Protein AF-A0A6A2YCP5-F1 (afdb_monomer_lite)

Sequence (194 aa):
MSTRATAEISSGNDSTSGPDGDSRLNFGDDDENMVSESKNISVQGHAFETSIIGRNRDKHLRYRTRVFAAECLSYLPEAVGKNPAHFDLSLARRKVANEQASGDWLVLKVQELISVAYQISTIQFENMRPIGVGLLSSVVDKFETVPDPELPGHFLLEQYQAQLISAVRTALDTSSGPVLLEAGLLLATKVRAF

Structure (mmCIF, N/CA/C/O backbone):
data_AF-A0A6A2YCP5-F1
#
_entry.id   AF-A0A6A2YCP5-F1
#
loop_
_atom_site.group_PDB
_atom_site.id
_atom_site.type_symbol
_atom_site.label_atom_id
_atom_site.label_alt_id
_atom_site.label_comp_id
_atom_site.label_asym_id
_atom_site.label_entity_id
_atom_site.label_seq_id
_atom_site.pdbx_PDB_ins_code
_atom_site.Cartn_x
_atom_site.Cartn_y
_atom_site.Cartn_z
_atom_site.occupancy
_atom_site.B_iso_or_equiv
_atom_site.auth_seq_id
_atom_site.auth_comp_id
_atom_site.auth_asym_id
_atom_site.auth_atom_id
_atom_site.pdbx_PDB_model_num
ATOM 1 N N . MET A 1 1 ? 4.188 11.490 -81.895 1.00 40.06 1 MET A N 1
ATOM 2 C CA . MET A 1 1 ? 5.601 11.295 -81.497 1.00 40.06 1 MET A CA 1
ATOM 3 C C . MET A 1 1 ? 5.561 10.715 -80.082 1.00 40.06 1 MET A C 1
ATOM 5 O O . MET A 1 1 ? 5.182 11.450 -79.191 1.00 40.06 1 MET A O 1
ATOM 9 N N . SER A 1 2 ? 5.525 9.388 -79.861 1.00 36.53 2 SER A N 1
ATOM 10 C CA . SER A 1 2 ? 6.632 8.394 -79.939 1.00 36.53 2 SER A CA 1
ATOM 11 C C . SER A 1 2 ? 7.845 8.880 -79.131 1.00 36.53 2 SER A C 1
ATOM 13 O O . SER A 1 2 ? 8.327 9.956 -79.460 1.00 36.53 2 SER A O 1
ATOM 15 N N . THR A 1 3 ? 8.331 8.246 -78.053 1.00 38.44 3 THR A N 1
ATOM 16 C CA . THR A 1 3 ? 8.716 6.827 -77.807 1.00 38.44 3 THR A CA 1
ATOM 17 C C . THR A 1 3 ? 8.703 6.523 -76.286 1.00 38.44 3 THR A C 1
ATOM 19 O O . THR A 1 3 ? 9.041 7.408 -75.512 1.00 38.44 3 THR A O 1
ATOM 22 N N . ARG A 1 4 ? 8.152 5.414 -75.762 1.00 35.69 4 ARG A N 1
ATOM 23 C CA . ARG A 1 4 ? 8.590 3.991 -75.685 1.00 35.69 4 ARG A CA 1
ATOM 24 C C . ARG A 1 4 ? 9.546 3.656 -74.507 1.00 35.69 4 ARG A C 1
ATOM 26 O O . ARG A 1 4 ? 10.564 4.298 -74.317 1.00 35.69 4 ARG A O 1
ATOM 33 N N . ALA A 1 5 ? 9.121 2.615 -73.780 1.00 42.88 5 ALA A N 1
ATOM 34 C CA . ALA A 1 5 ? 9.598 1.930 -72.571 1.00 42.88 5 ALA A CA 1
ATOM 35 C C . ALA A 1 5 ? 11.085 1.551 -72.440 1.00 42.88 5 ALA A C 1
ATOM 37 O O . ALA A 1 5 ? 11.713 1.263 -73.451 1.00 42.88 5 ALA A O 1
ATOM 38 N N . THR A 1 6 ? 11.507 1.300 -71.189 1.00 37.69 6 THR A N 1
ATOM 39 C CA . THR A 1 6 ? 12.204 0.061 -70.773 1.00 37.69 6 THR A CA 1
ATOM 40 C C . THR A 1 6 ? 11.964 -0.235 -69.289 1.00 37.69 6 THR A C 1
ATOM 42 O O . THR A 1 6 ? 12.204 0.606 -68.428 1.00 37.69 6 THR A O 1
ATOM 45 N N . ALA A 1 7 ? 11.481 -1.449 -69.026 1.00 40.41 7 ALA A N 1
ATOM 46 C CA . ALA A 1 7 ? 11.510 -2.120 -67.737 1.00 40.41 7 ALA A CA 1
ATOM 47 C C . ALA A 1 7 ? 12.819 -2.913 -67.635 1.00 40.41 7 ALA A C 1
ATOM 49 O O . ALA A 1 7 ? 13.198 -3.559 -68.612 1.00 40.41 7 ALA A O 1
ATOM 50 N N . GLU A 1 8 ? 13.448 -2.923 -66.463 1.00 36.66 8 GLU A N 1
ATOM 51 C CA . GLU A 1 8 ? 14.423 -3.948 -66.096 1.00 36.66 8 GLU A CA 1
ATOM 52 C C . GLU A 1 8 ? 14.008 -4.585 -64.771 1.00 36.66 8 GLU A C 1
ATOM 54 O O . GLU A 1 8 ? 13.788 -3.926 -63.756 1.00 36.66 8 GLU A O 1
ATOM 59 N N . ILE A 1 9 ? 13.844 -5.900 -64.856 1.00 40.88 9 ILE A N 1
ATOM 60 C CA . ILE A 1 9 ? 13.620 -6.852 -63.779 1.00 40.88 9 ILE A CA 1
ATOM 61 C C . ILE A 1 9 ? 15.007 -7.314 -63.330 1.00 40.88 9 ILE A C 1
ATOM 63 O O . ILE A 1 9 ? 15.790 -7.760 -64.165 1.00 40.88 9 ILE A O 1
ATOM 67 N N . SER A 1 10 ? 15.284 -7.292 -62.028 1.00 35.72 10 SER A N 1
ATOM 68 C CA . SER A 1 10 ? 16.331 -8.134 -61.446 1.00 35.72 10 SER A CA 1
ATOM 69 C C . SER A 1 10 ? 15.846 -8.734 -60.134 1.00 35.72 10 SER A C 1
ATOM 71 O O . SER A 1 10 ? 15.672 -8.048 -59.130 1.00 35.72 10 SER A O 1
ATOM 73 N N . SER A 1 11 ? 15.623 -10.042 -60.203 1.00 37.72 11 SER A N 1
ATOM 74 C CA . SER A 1 11 ? 15.355 -10.991 -59.128 1.00 37.72 11 SER A CA 1
ATOM 75 C C . SER A 1 11 ? 16.438 -10.982 -58.046 1.00 37.72 11 SER A C 1
ATOM 77 O O . SER A 1 11 ? 17.616 -10.811 -58.355 1.00 37.72 11 SER A O 1
ATOM 79 N N . GLY A 1 12 ? 16.060 -11.255 -56.794 1.00 29.11 12 GLY A N 1
ATOM 80 C CA . GLY A 1 12 ? 17.043 -11.377 -55.717 1.00 29.11 12 GLY A CA 1
ATOM 81 C C . GLY A 1 12 ? 16.488 -11.699 -54.333 1.00 29.11 12 GLY A C 1
ATOM 82 O O . GLY A 1 12 ? 16.660 -10.907 -53.422 1.00 29.11 12 GLY A O 1
ATOM 83 N N . ASN A 1 13 ? 15.910 -12.893 -54.208 1.00 36.38 13 ASN A N 1
ATOM 84 C CA . ASN A 1 13 ? 15.860 -13.736 -53.009 1.00 36.38 13 ASN A CA 1
ATOM 85 C C . ASN A 1 13 ? 14.957 -13.349 -51.816 1.00 36.38 13 ASN A C 1
ATOM 87 O O . ASN A 1 13 ? 15.242 -12.466 -51.012 1.00 36.38 13 ASN A O 1
ATOM 91 N N . ASP A 1 14 ? 13.912 -14.164 -51.690 1.00 41.91 14 ASP A N 1
ATOM 92 C CA . ASP A 1 14 ? 13.153 -14.475 -50.487 1.00 41.91 14 ASP A CA 1
ATOM 93 C C . ASP A 1 14 ? 14.083 -14.971 -49.368 1.00 41.91 14 ASP A C 1
ATOM 95 O O . ASP A 1 14 ? 14.914 -15.860 -49.562 1.00 41.91 14 ASP A O 1
ATOM 99 N N . SER A 1 15 ? 13.976 -14.368 -48.191 1.00 37.06 15 SER A N 1
ATOM 100 C CA . SER A 1 15 ? 14.542 -14.887 -46.947 1.00 37.06 15 SER A CA 1
ATOM 101 C C . SER A 1 15 ? 13.713 -14.327 -45.802 1.00 37.06 15 SER A C 1
ATOM 103 O O . SER A 1 15 ? 14.020 -13.297 -45.205 1.00 37.06 15 SER A O 1
ATOM 105 N N . THR A 1 16 ? 12.616 -15.020 -45.519 1.00 47.31 16 THR A N 1
ATOM 106 C CA . THR A 1 16 ? 11.930 -14.967 -44.235 1.00 47.31 16 THR A CA 1
ATOM 107 C C . THR A 1 16 ? 12.918 -15.309 -43.120 1.00 47.31 16 THR A C 1
ATOM 109 O O . THR A 1 16 ? 13.278 -16.468 -42.922 1.00 47.31 16 THR A O 1
ATOM 112 N N . SER A 1 17 ? 13.341 -14.306 -42.365 1.00 38.97 17 SER A N 1
ATOM 113 C CA . SER A 1 17 ? 14.000 -14.508 -41.079 1.00 38.97 17 SER A CA 1
ATOM 114 C C . SER A 1 17 ? 13.507 -13.430 -40.130 1.00 38.97 17 SER A C 1
ATOM 116 O O . SER A 1 17 ? 14.082 -12.345 -40.041 1.00 38.97 17 SER A O 1
ATOM 118 N N . GLY A 1 18 ? 12.392 -13.719 -39.460 1.00 43.50 18 GLY A N 1
ATOM 119 C CA . GLY A 1 18 ? 12.043 -13.006 -38.241 1.00 43.50 18 GLY A CA 1
ATOM 120 C C . GLY A 1 18 ? 13.105 -13.330 -37.194 1.00 43.50 18 GLY A C 1
ATOM 121 O O . GLY A 1 18 ? 13.359 -14.513 -36.959 1.00 43.50 18 GLY A O 1
ATOM 122 N N . PRO A 1 19 ? 13.765 -12.338 -36.585 1.00 44.50 19 PRO A N 1
ATOM 123 C CA . PRO A 1 19 ? 14.462 -12.600 -35.352 1.00 44.50 19 PRO A CA 1
ATOM 124 C C . PRO A 1 19 ? 13.393 -12.635 -34.264 1.00 44.50 19 PRO A C 1
ATOM 126 O O . PRO A 1 19 ? 12.694 -11.644 -34.040 1.00 44.50 19 PRO A O 1
ATOM 129 N N . ASP A 1 20 ? 13.256 -13.795 -33.624 1.00 44.47 20 ASP A N 1
ATOM 130 C CA . ASP A 1 20 ? 12.669 -13.915 -32.299 1.00 44.47 20 ASP A CA 1
ATOM 131 C C . ASP A 1 20 ? 13.273 -12.813 -31.428 1.00 44.47 20 ASP A C 1
ATOM 133 O O . ASP A 1 20 ? 14.435 -12.865 -31.015 1.00 44.47 20 ASP A O 1
ATOM 137 N N . GLY A 1 21 ? 12.488 -11.756 -31.230 1.00 39.94 21 GLY A N 1
ATOM 138 C CA . GLY A 1 21 ? 12.778 -10.683 -30.302 1.00 39.94 21 GLY A CA 1
ATOM 139 C C . GLY A 1 21 ? 12.604 -11.244 -28.908 1.00 39.94 21 GLY A C 1
ATOM 140 O O . GLY A 1 21 ? 11.587 -10.994 -28.261 1.00 39.94 21 GLY A O 1
ATOM 141 N N . ASP A 1 22 ? 13.582 -12.045 -28.492 1.00 44.53 22 ASP A N 1
ATOM 142 C CA . ASP A 1 22 ? 13.751 -12.539 -27.142 1.00 44.53 22 ASP A CA 1
ATOM 143 C C . ASP A 1 22 ? 13.852 -11.291 -26.266 1.00 44.53 22 ASP A C 1
ATOM 145 O O . ASP A 1 22 ? 14.894 -10.639 -26.145 1.00 44.53 22 ASP A O 1
ATOM 149 N N . SER A 1 23 ? 12.688 -10.865 -25.780 1.00 48.12 23 SER A N 1
ATOM 150 C CA . SER A 1 23 ? 12.518 -9.711 -24.922 1.00 48.12 23 SER A CA 1
ATOM 151 C C . SER A 1 23 ? 13.184 -10.104 -23.622 1.00 48.12 23 SER A C 1
ATOM 153 O O . SER A 1 23 ? 12.544 -10.649 -22.725 1.00 48.12 23 SER A O 1
ATOM 155 N N . ARG A 1 24 ? 14.507 -9.913 -23.560 1.00 52.22 24 ARG A N 1
ATOM 156 C CA . ARG A 1 24 ? 15.323 -10.097 -22.365 1.00 52.22 24 ARG A CA 1
ATOM 157 C C . ARG A 1 24 ? 14.867 -9.039 -21.379 1.00 52.22 24 ARG A C 1
ATOM 159 O O . ARG A 1 24 ? 15.476 -7.982 -21.251 1.00 52.22 24 ARG A O 1
ATOM 166 N N . LEU A 1 25 ? 13.744 -9.319 -20.725 1.00 54.25 25 LEU A N 1
ATOM 167 C CA . LEU A 1 25 ? 13.293 -8.600 -19.556 1.00 54.25 25 LEU A CA 1
ATOM 168 C C . LEU A 1 25 ? 14.486 -8.612 -18.611 1.00 54.25 25 LEU A C 1
ATOM 170 O O . LEU A 1 25 ? 15.017 -9.675 -18.281 1.00 54.25 25 LEU A O 1
ATOM 174 N N . ASN A 1 26 ? 14.973 -7.425 -18.271 1.00 60.59 26 ASN A N 1
ATOM 175 C 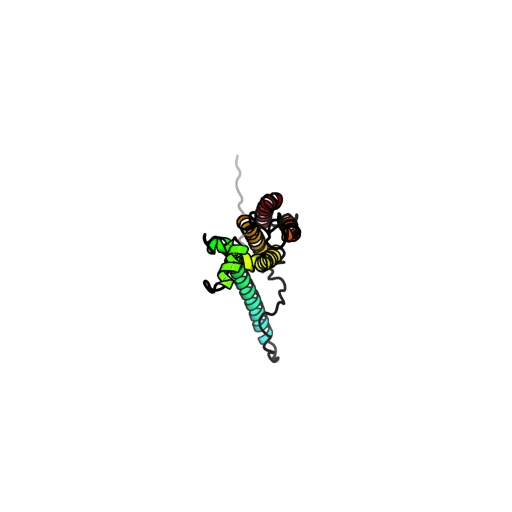CA . ASN A 1 26 ? 16.066 -7.270 -17.336 1.00 60.59 26 ASN A CA 1
ATOM 176 C C . ASN A 1 26 ? 15.548 -7.696 -15.957 1.00 60.59 26 ASN A C 1
ATOM 178 O O . ASN A 1 26 ? 15.039 -6.882 -15.188 1.00 60.59 26 ASN A O 1
ATOM 182 N N . PHE A 1 27 ? 15.599 -9.000 -15.677 1.00 60.62 27 PHE A N 1
ATOM 183 C CA . PHE A 1 27 ? 15.399 -9.562 -14.349 1.00 60.62 27 PHE A CA 1
ATOM 184 C C . PHE A 1 27 ? 16.626 -9.145 -13.534 1.00 60.62 27 PHE A C 1
ATOM 186 O O . PHE A 1 27 ? 17.569 -9.923 -13.410 1.00 60.62 27 PHE A O 1
ATOM 193 N N . GLY A 1 28 ? 16.662 -7.878 -13.103 1.00 56.59 28 GLY A N 1
ATOM 194 C CA . GLY A 1 28 ? 17.719 -7.312 -12.268 1.00 56.59 28 GLY A CA 1
ATOM 195 C C . GLY A 1 28 ? 18.178 -8.287 -11.185 1.00 56.59 28 GLY A C 1
ATOM 196 O O . GLY A 1 28 ? 17.385 -9.104 -10.708 1.00 56.59 28 GLY A O 1
ATOM 197 N N . ASP A 1 29 ? 19.465 -8.234 -10.840 1.00 57.41 29 ASP A N 1
ATOM 198 C CA . ASP A 1 29 ? 20.050 -9.178 -9.892 1.00 57.41 29 ASP A CA 1
ATOM 199 C C . ASP A 1 29 ? 19.367 -9.037 -8.532 1.00 57.41 29 ASP A C 1
ATOM 201 O O . ASP A 1 29 ? 19.415 -8.004 -7.867 1.00 57.41 29 ASP A O 1
ATOM 205 N N . ASP A 1 30 ? 18.646 -10.093 -8.190 1.00 60.25 30 ASP A N 1
ATOM 206 C CA . ASP A 1 30 ? 17.891 -10.277 -6.970 1.00 60.25 30 ASP A CA 1
ATOM 207 C C . ASP A 1 30 ? 18.474 -11.521 -6.303 1.00 60.25 30 ASP A C 1
ATOM 209 O O . ASP A 1 30 ? 17.989 -12.649 -6.458 1.00 60.25 30 ASP A O 1
ATOM 213 N N . ASP A 1 31 ? 19.604 -11.293 -5.639 1.00 58.97 31 ASP A N 1
ATOM 214 C CA . ASP A 1 31 ? 20.340 -12.285 -4.851 1.00 58.97 31 ASP A CA 1
ATOM 215 C C . ASP A 1 31 ? 19.724 -12.480 -3.450 1.00 58.97 31 ASP A C 1
ATOM 217 O O . ASP A 1 31 ? 20.322 -13.111 -2.580 1.00 58.97 31 ASP A O 1
ATOM 221 N N . GLU A 1 32 ? 18.493 -11.999 -3.226 1.00 59.75 32 GLU A N 1
ATOM 222 C CA . GLU A 1 32 ? 17.719 -12.249 -2.007 1.00 59.75 32 GLU A CA 1
ATOM 223 C C . GLU A 1 32 ? 17.264 -13.718 -1.980 1.00 59.75 32 GLU A C 1
ATOM 225 O O . GLU A 1 32 ? 16.199 -14.119 -2.471 1.00 59.75 32 GLU A O 1
ATOM 230 N N . ASN A 1 33 ? 18.156 -14.553 -1.459 1.00 52.47 33 ASN A N 1
ATOM 231 C CA . ASN A 1 33 ? 18.058 -15.998 -1.433 1.00 52.47 33 ASN A CA 1
ATOM 232 C C . ASN A 1 33 ? 16.988 -16.486 -0.436 1.00 52.47 33 ASN A C 1
ATOM 234 O O . ASN A 1 33 ? 17.269 -16.712 0.738 1.00 52.47 33 ASN A O 1
ATOM 238 N N . MET A 1 34 ? 15.759 -16.700 -0.913 1.00 60.53 34 MET A N 1
ATOM 239 C CA . MET A 1 34 ? 14.637 -17.235 -0.116 1.00 60.53 34 MET A CA 1
ATOM 240 C C . MET A 1 34 ? 14.624 -18.775 0.009 1.00 60.53 34 MET A C 1
ATOM 242 O O . MET A 1 34 ? 13.695 -19.342 0.580 1.00 60.53 34 MET A O 1
ATOM 246 N N . VAL A 1 35 ? 15.638 -19.474 -0.516 1.00 53.09 35 VAL A N 1
ATOM 247 C CA . VAL A 1 35 ? 15.794 -20.935 -0.394 1.00 53.09 35 VAL A CA 1
ATOM 248 C C . VAL A 1 35 ? 17.279 -21.245 -0.241 1.00 53.09 35 VAL A C 1
ATOM 250 O O . VAL A 1 35 ? 18.063 -20.838 -1.084 1.00 53.09 35 VAL A O 1
ATOM 253 N N . SER A 1 36 ? 17.715 -21.938 0.814 1.00 43.34 36 SER A N 1
ATOM 254 C CA . SER A 1 36 ? 19.133 -22.294 0.988 1.00 43.34 36 SER A CA 1
ATOM 255 C C . SER A 1 36 ? 19.690 -22.967 -0.273 1.00 43.34 36 SER A C 1
ATOM 257 O O . SER A 1 36 ? 19.131 -23.966 -0.730 1.00 43.34 36 SER A O 1
ATOM 259 N N . GLU A 1 37 ? 20.783 -22.431 -0.831 1.00 48.12 37 GLU A N 1
ATOM 260 C CA . GLU A 1 37 ? 21.468 -23.054 -1.964 1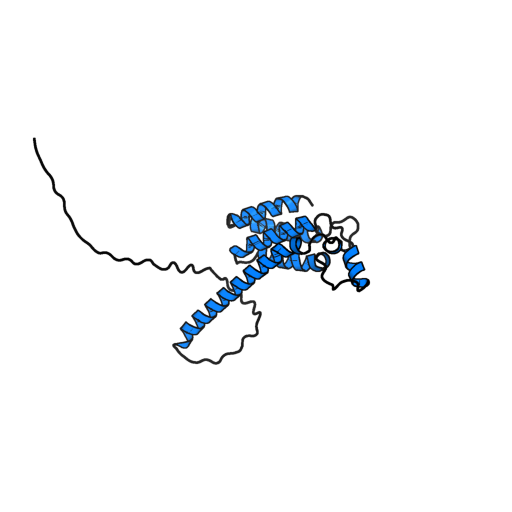.00 48.12 37 GLU A CA 1
ATOM 261 C C . GLU A 1 37 ? 21.816 -24.499 -1.601 1.00 48.12 37 GLU A C 1
ATOM 263 O O . GLU A 1 37 ? 22.654 -24.781 -0.740 1.00 48.12 37 GLU A O 1
ATOM 268 N N . SER A 1 38 ? 21.157 -25.440 -2.273 1.00 51.28 38 SER A N 1
ATOM 269 C CA . SER A 1 38 ? 21.569 -26.835 -2.249 1.00 51.28 38 SER A CA 1
ATOM 270 C C . SER A 1 38 ? 22.863 -26.924 -3.048 1.00 51.28 38 SER A C 1
ATOM 272 O O . SER A 1 38 ? 22.857 -26.971 -4.275 1.00 51.28 38 SER A O 1
ATOM 274 N N . LYS A 1 39 ? 23.977 -26.863 -2.319 1.00 52.81 39 LYS A N 1
ATOM 275 C CA . LYS A 1 39 ? 25.360 -26.971 -2.788 1.00 52.81 39 LYS A CA 1
ATOM 276 C C . LYS A 1 39 ? 25.493 -28.144 -3.767 1.00 52.81 39 LYS A C 1
ATOM 278 O O . LYS A 1 39 ? 25.555 -29.293 -3.337 1.00 52.81 39 LYS A O 1
ATOM 283 N N . ASN A 1 40 ? 25.512 -27.865 -5.072 1.00 46.62 40 ASN A N 1
ATOM 284 C CA . ASN A 1 40 ? 25.589 -28.902 -6.098 1.00 46.62 40 ASN A CA 1
ATOM 285 C C . ASN A 1 40 ? 26.995 -28.972 -6.707 1.00 46.62 40 ASN A C 1
ATOM 287 O O . ASN A 1 40 ? 27.618 -27.963 -7.035 1.00 46.62 40 ASN A O 1
ATOM 291 N N . ILE A 1 41 ? 27.497 -30.200 -6.773 1.00 47.91 41 ILE A N 1
ATOM 292 C CA . ILE A 1 41 ? 28.864 -30.592 -7.115 1.00 47.91 41 ILE A CA 1
ATOM 293 C C . ILE A 1 41 ? 29.124 -30.397 -8.619 1.00 47.91 41 ILE A C 1
ATOM 295 O O . ILE A 1 41 ? 28.285 -30.712 -9.457 1.00 47.91 41 ILE A O 1
ATOM 299 N N . SER A 1 42 ? 30.310 -29.873 -8.942 1.00 47.78 42 SER A N 1
ATOM 300 C CA . SER A 1 42 ? 30.799 -29.570 -10.295 1.00 47.78 42 SER A CA 1
ATOM 301 C C . SER A 1 42 ? 30.952 -30.817 -11.177 1.00 47.78 42 SER A C 1
ATOM 303 O O . SER A 1 42 ? 31.692 -31.728 -10.806 1.00 47.78 42 SER A O 1
ATOM 305 N N . VAL A 1 43 ? 30.332 -30.820 -12.370 1.00 43.28 43 VAL A N 1
ATOM 306 C CA . VAL A 1 43 ? 30.687 -31.694 -13.509 1.00 43.28 43 VAL A CA 1
ATOM 307 C C . VAL A 1 43 ? 30.555 -30.919 -14.840 1.00 43.28 43 VAL A C 1
ATOM 309 O O . VAL A 1 43 ? 29.662 -30.095 -15.018 1.00 43.28 43 VAL A O 1
ATOM 312 N N . GLN A 1 44 ? 31.510 -31.169 -15.744 1.00 51.91 44 GLN A N 1
ATOM 313 C CA . GLN A 1 44 ? 31.954 -30.407 -16.926 1.00 51.91 44 GLN A CA 1
ATOM 314 C C . GLN A 1 44 ? 30.953 -30.137 -18.076 1.00 51.91 44 GLN A C 1
ATOM 316 O O . GLN A 1 44 ? 30.142 -30.977 -18.460 1.00 51.91 44 GLN A O 1
ATOM 321 N N . GLY A 1 45 ? 31.180 -29.003 -18.757 1.00 48.72 45 GLY A N 1
ATOM 322 C CA . GLY A 1 45 ? 31.054 -28.839 -20.217 1.00 48.72 45 GLY A CA 1
ATOM 323 C C . GLY A 1 45 ? 29.657 -28.535 -20.758 1.00 48.72 45 GLY A C 1
ATOM 324 O O . GLY A 1 45 ? 29.329 -27.379 -20.994 1.00 48.72 45 GLY A O 1
ATOM 325 N N . HIS A 1 46 ? 28.828 -29.562 -20.947 1.00 46.97 46 HIS A N 1
ATOM 326 C CA . HIS A 1 46 ? 27.456 -29.423 -21.468 1.00 46.97 46 HIS A CA 1
ATOM 327 C C . HIS A 1 46 ? 26.436 -29.039 -20.386 1.00 46.97 46 HIS A C 1
ATOM 329 O O . HIS A 1 46 ? 25.380 -28.485 -20.683 1.00 46.97 46 HIS A O 1
ATOM 335 N N . ALA A 1 47 ? 26.774 -29.276 -19.116 1.00 52.72 47 ALA A N 1
ATOM 336 C CA . ALA A 1 47 ? 25.971 -28.867 -17.970 1.00 52.72 47 ALA A CA 1
ATOM 337 C C . ALA A 1 47 ? 25.922 -27.337 -17.790 1.00 52.72 47 ALA A C 1
ATOM 339 O O . ALA A 1 47 ? 25.021 -26.827 -17.126 1.00 52.72 47 ALA A O 1
ATOM 340 N N . PHE A 1 48 ? 26.859 -26.586 -18.386 1.00 51.38 48 PHE A N 1
ATOM 341 C CA . PHE A 1 48 ? 26.935 -25.135 -18.218 1.00 51.38 48 PHE A CA 1
ATOM 342 C C . PHE A 1 48 ? 25.767 -24.413 -18.905 1.00 51.38 48 PHE A C 1
ATOM 344 O O . PHE A 1 48 ? 25.087 -23.634 -18.242 1.00 51.38 48 PHE A O 1
ATOM 351 N N . GLU A 1 49 ? 25.445 -24.729 -20.164 1.00 53.59 49 GLU A N 1
ATOM 352 C CA . GLU A 1 49 ? 24.276 -24.156 -20.856 1.00 53.59 49 GLU A CA 1
ATOM 353 C C . GLU A 1 49 ? 22.959 -24.539 -20.177 1.00 53.59 49 GLU A C 1
ATOM 355 O O . GLU A 1 49 ? 22.137 -23.667 -19.899 1.00 53.59 49 GLU A O 1
ATOM 360 N N . THR A 1 50 ? 22.779 -25.811 -19.808 1.00 58.53 50 THR A N 1
ATOM 361 C CA . THR A 1 50 ? 21.593 -26.246 -19.054 1.00 58.53 50 THR A CA 1
ATOM 362 C C . THR A 1 50 ? 21.493 -25.531 -17.701 1.00 58.53 50 THR A C 1
ATOM 364 O O . THR A 1 50 ? 20.397 -25.153 -17.295 1.00 58.53 50 THR A O 1
ATOM 367 N N . SER A 1 51 ? 22.617 -25.261 -17.024 1.00 63.59 51 SER A N 1
ATOM 368 C CA . SER A 1 51 ? 22.636 -24.517 -15.755 1.00 63.59 51 SER A CA 1
ATOM 369 C C . SER A 1 51 ? 22.339 -23.022 -15.913 1.00 63.59 51 SER A C 1
ATOM 371 O O . SER A 1 51 ? 21.778 -22.419 -15.001 1.00 63.59 51 SER A O 1
ATOM 373 N N . ILE A 1 52 ? 22.714 -22.405 -17.039 1.00 63.88 52 ILE A N 1
ATOM 374 C CA . ILE A 1 52 ? 22.417 -20.999 -17.355 1.00 63.88 52 ILE A CA 1
ATOM 375 C C . ILE A 1 52 ? 20.934 -20.863 -17.717 1.00 63.88 52 ILE A C 1
ATOM 377 O O . ILE A 1 52 ? 20.257 -19.964 -17.221 1.00 63.88 52 ILE A O 1
ATOM 381 N N . ILE A 1 53 ? 20.408 -21.788 -18.527 1.00 69.88 53 ILE A N 1
ATOM 382 C CA . ILE A 1 53 ? 18.981 -21.861 -18.867 1.00 69.88 53 ILE A CA 1
ATOM 383 C C . ILE A 1 53 ? 18.151 -22.128 -17.604 1.00 69.88 53 ILE A C 1
ATOM 385 O O . ILE A 1 53 ? 17.150 -21.451 -17.390 1.00 69.88 53 ILE A O 1
ATOM 389 N N . GLY A 1 54 ? 18.584 -23.047 -16.734 1.00 70.00 54 GLY A N 1
ATOM 390 C CA . GLY A 1 54 ? 17.962 -23.304 -15.430 1.00 70.00 54 GLY A CA 1
ATOM 391 C C . GLY A 1 54 ? 17.924 -22.053 -14.552 1.00 70.00 54 GLY A C 1
ATOM 392 O O . GLY A 1 54 ? 16.847 -21.612 -14.168 1.00 70.00 54 GLY A O 1
ATOM 393 N N . ARG A 1 55 ? 19.071 -21.387 -14.358 1.00 73.19 55 ARG A N 1
ATOM 394 C CA . ARG A 1 55 ? 19.159 -20.141 -13.575 1.00 73.19 55 ARG A CA 1
ATOM 395 C C . ARG A 1 55 ? 18.290 -19.013 -14.133 1.00 73.19 55 ARG A C 1
ATOM 397 O O . ARG A 1 55 ? 17.653 -18.305 -13.358 1.00 73.19 55 ARG A O 1
ATOM 404 N N . ASN A 1 56 ? 18.229 -18.842 -15.454 1.00 75.25 56 ASN A N 1
ATOM 405 C CA . ASN A 1 56 ? 17.363 -17.836 -16.079 1.00 75.25 56 ASN A CA 1
ATOM 406 C C . ASN A 1 56 ? 15.877 -18.170 -15.911 1.00 75.25 56 ASN A C 1
ATOM 408 O O . ASN A 1 56 ? 15.077 -17.275 -15.640 1.00 75.25 56 ASN A O 1
ATOM 412 N N . ARG A 1 57 ? 15.502 -19.451 -16.012 1.00 78.38 57 ARG A N 1
ATOM 413 C CA . ARG A 1 57 ? 14.135 -19.905 -15.727 1.00 78.38 57 ARG A CA 1
ATOM 414 C C . ARG A 1 57 ? 13.771 -19.679 -14.263 1.00 78.38 57 ARG A C 1
ATOM 416 O O . ARG A 1 57 ? 12.687 -19.172 -14.002 1.00 78.38 57 ARG A O 1
ATOM 423 N N . ASP A 1 58 ? 14.677 -19.958 -13.333 1.00 81.50 58 ASP A N 1
ATOM 424 C CA . ASP A 1 58 ? 14.458 -19.722 -11.904 1.00 81.50 58 ASP A CA 1
ATOM 425 C C . ASP A 1 58 ? 14.324 -18.226 -11.595 1.00 81.50 58 ASP A C 1
ATOM 427 O O . ASP A 1 58 ? 13.433 -17.831 -10.846 1.00 81.50 58 ASP A O 1
ATOM 431 N N . LYS A 1 59 ? 15.156 -17.365 -12.202 1.00 82.00 59 LYS A N 1
ATOM 432 C CA . LYS A 1 59 ? 15.015 -15.897 -12.119 1.00 82.00 59 LYS A CA 1
ATOM 433 C C . LYS A 1 59 ? 13.653 -15.437 -12.653 1.00 82.00 59 LYS A C 1
ATOM 435 O O . LYS A 1 59 ? 12.957 -14.673 -11.987 1.00 82.00 59 LYS A O 1
ATOM 440 N N . HIS A 1 60 ? 13.237 -15.947 -13.811 1.00 84.12 60 HIS A N 1
ATOM 441 C CA . HIS A 1 60 ? 11.942 -15.619 -14.408 1.00 84.12 60 HIS A CA 1
ATOM 442 C C . HIS A 1 60 ? 10.760 -16.074 -13.538 1.00 84.12 60 HIS A C 1
ATOM 444 O O . HIS A 1 60 ? 9.825 -15.305 -13.318 1.00 84.12 60 HIS A O 1
ATOM 450 N N . LEU A 1 61 ? 10.800 -17.301 -13.009 1.00 88.06 61 LEU A N 1
ATOM 451 C CA . LEU A 1 61 ? 9.766 -17.824 -12.113 1.00 88.06 61 LEU A CA 1
ATOM 452 C C . LEU A 1 61 ? 9.699 -17.020 -10.811 1.00 88.06 61 LEU A C 1
ATOM 454 O O . LEU A 1 61 ? 8.608 -16.630 -10.404 1.00 88.06 61 LEU A O 1
ATOM 458 N N . ARG A 1 62 ? 10.848 -16.700 -10.198 1.00 86.25 62 ARG A N 1
ATOM 459 C CA . ARG A 1 62 ? 10.919 -15.844 -9.001 1.00 86.25 62 ARG A CA 1
ATOM 460 C C . ARG A 1 62 ? 10.293 -14.477 -9.249 1.00 86.25 62 ARG A C 1
ATOM 462 O O . ARG A 1 62 ? 9.447 -14.048 -8.467 1.00 86.25 62 ARG A O 1
ATOM 469 N N . TYR A 1 63 ? 10.650 -13.830 -10.356 1.00 89.44 63 TYR A N 1
ATOM 470 C CA . TYR A 1 63 ? 10.055 -12.559 -10.757 1.00 89.44 63 TYR A CA 1
ATOM 471 C C . TYR A 1 63 ? 8.531 -12.668 -10.911 1.00 89.44 63 TYR A C 1
ATOM 473 O O . TYR A 1 63 ? 7.798 -11.871 -10.330 1.00 89.44 63 TYR A O 1
ATOM 481 N N . ARG A 1 64 ? 8.035 -13.689 -11.621 1.00 91.94 64 ARG A N 1
ATOM 482 C CA . ARG A 1 64 ? 6.590 -13.896 -11.803 1.00 91.94 64 ARG A CA 1
ATOM 483 C C . ARG A 1 64 ? 5.852 -14.118 -10.484 1.00 91.94 64 ARG A C 1
ATOM 485 O O . ARG A 1 64 ? 4.788 -13.537 -10.297 1.00 91.94 64 ARG A O 1
ATOM 492 N N . THR A 1 65 ? 6.419 -14.898 -9.565 1.00 93.88 65 THR A N 1
ATOM 493 C CA . THR A 1 65 ? 5.850 -15.092 -8.222 1.00 93.88 65 THR A CA 1
ATOM 494 C C . THR A 1 65 ? 5.802 -13.780 -7.443 1.00 93.88 65 THR A C 1
ATOM 496 O O . THR A 1 65 ? 4.807 -13.505 -6.780 1.00 93.88 65 THR A O 1
ATOM 499 N N . ARG A 1 66 ? 6.841 -12.942 -7.545 1.00 92.50 66 ARG A N 1
ATOM 500 C CA . ARG A 1 66 ? 6.877 -11.629 -6.884 1.00 92.50 66 ARG A CA 1
ATOM 501 C C . ARG A 1 66 ? 5.835 -10.663 -7.435 1.00 92.50 66 ARG A C 1
ATOM 503 O O . ARG A 1 66 ? 5.178 -9.996 -6.644 1.00 92.50 66 ARG A O 1
ATOM 510 N N . VAL A 1 67 ? 5.660 -10.611 -8.756 1.00 94.00 67 VAL A N 1
ATOM 511 C CA . VAL A 1 67 ? 4.600 -9.807 -9.389 1.00 94.00 67 VAL A CA 1
ATOM 512 C C . VAL A 1 67 ? 3.233 -10.262 -8.887 1.00 94.00 67 VAL A C 1
ATOM 514 O O . VAL A 1 67 ? 2.482 -9.448 -8.363 1.00 94.00 67 VAL A O 1
ATOM 517 N N . PHE A 1 68 ? 2.957 -11.566 -8.938 1.00 95.25 68 PHE A N 1
ATOM 518 C CA . PHE A 1 68 ? 1.686 -12.119 -8.474 1.00 95.25 68 PHE A CA 1
ATOM 519 C C . PHE A 1 68 ? 1.427 -11.843 -6.985 1.00 95.25 68 PHE A C 1
ATOM 521 O O . PHE A 1 68 ? 0.319 -11.482 -6.598 1.00 95.25 68 PHE A O 1
ATOM 528 N N . ALA A 1 69 ? 2.449 -11.967 -6.133 1.00 95.69 69 ALA A N 1
ATOM 529 C CA . ALA A 1 69 ? 2.328 -11.645 -4.714 1.00 95.69 69 ALA A CA 1
ATOM 530 C C . ALA A 1 69 ? 2.057 -10.148 -4.488 1.00 95.69 69 ALA A C 1
ATOM 532 O O . ALA A 1 69 ? 1.222 -9.800 -3.656 1.00 95.69 69 ALA A O 1
ATOM 533 N N . ALA A 1 70 ? 2.718 -9.263 -5.241 1.00 95.56 70 ALA A N 1
ATOM 534 C CA . ALA A 1 70 ? 2.476 -7.823 -5.181 1.00 95.56 70 ALA A CA 1
ATOM 535 C C . ALA A 1 70 ? 1.050 -7.458 -5.626 1.00 95.56 70 ALA A C 1
ATOM 537 O O . ALA A 1 70 ? 0.413 -6.622 -4.989 1.00 95.56 70 ALA A O 1
ATOM 538 N N . GLU A 1 71 ? 0.526 -8.111 -6.666 1.00 95.38 71 GLU A N 1
ATOM 539 C CA . GLU A 1 71 ? -0.874 -7.974 -7.088 1.00 95.38 71 GLU A CA 1
ATOM 540 C C . GLU A 1 71 ? -1.833 -8.469 -5.998 1.00 95.38 71 GLU A C 1
ATOM 542 O O . GLU A 1 71 ? -2.790 -7.786 -5.658 1.00 95.38 71 GLU A O 1
ATOM 547 N N . CYS A 1 72 ? -1.563 -9.617 -5.371 1.00 95.94 72 CYS A N 1
ATOM 548 C CA . CYS A 1 72 ? -2.370 -10.085 -4.239 1.00 95.94 72 CYS A CA 1
ATOM 549 C C . CYS A 1 72 ? -2.405 -9.057 -3.097 1.00 95.94 72 CYS A C 1
ATOM 551 O O . CYS A 1 72 ? -3.462 -8.809 -2.517 1.00 95.94 72 CYS A O 1
ATOM 553 N N . LEU A 1 73 ? -1.256 -8.451 -2.781 1.00 95.00 73 LEU A N 1
ATOM 554 C CA . LEU A 1 73 ? -1.154 -7.424 -1.747 1.00 95.00 73 LEU A CA 1
ATOM 555 C C . LEU A 1 73 ? -1.915 -6.150 -2.119 1.00 95.00 73 LEU A C 1
ATOM 557 O O . LEU A 1 73 ? -2.514 -5.549 -1.230 1.00 95.00 73 LEU A O 1
ATOM 561 N N . SER A 1 74 ? -1.934 -5.748 -3.394 1.00 94.25 74 SER A N 1
ATOM 562 C CA . SER A 1 74 ? -2.657 -4.546 -3.828 1.00 94.25 74 SER A CA 1
ATOM 563 C C . SER A 1 74 ? -4.171 -4.663 -3.657 1.00 94.25 74 SER A C 1
ATOM 565 O O . SER A 1 74 ? -4.819 -3.645 -3.455 1.00 94.25 74 SER A O 1
ATOM 567 N N . TYR A 1 75 ? -4.721 -5.882 -3.656 1.00 94.44 75 TYR A N 1
ATOM 568 C CA . TYR A 1 75 ? -6.137 -6.135 -3.365 1.00 94.44 75 TYR A CA 1
ATOM 569 C C . TYR A 1 75 ? -6.462 -6.242 -1.871 1.00 94.44 75 TYR A C 1
ATOM 571 O O . TYR A 1 75 ? -7.638 -6.278 -1.504 1.00 94.44 75 TYR A O 1
ATOM 579 N N . LEU A 1 76 ? -5.457 -6.344 -0.997 1.00 93.88 76 LEU A N 1
ATOM 580 C CA . LEU A 1 76 ? -5.654 -6.588 0.433 1.00 93.88 76 LEU A CA 1
ATOM 581 C C . LEU A 1 76 ? -6.508 -5.496 1.116 1.00 93.88 76 LEU A C 1
ATOM 583 O O . LEU A 1 76 ? -7.437 -5.870 1.840 1.00 93.88 76 LEU A O 1
ATOM 587 N N . PRO A 1 77 ? -6.275 -4.180 0.901 1.00 92.19 77 PRO A N 1
ATOM 588 C CA . PRO A 1 77 ? -7.065 -3.127 1.550 1.00 92.19 77 PRO A CA 1
ATOM 589 C C . PRO A 1 77 ? -8.560 -3.161 1.198 1.00 92.19 77 PRO A C 1
ATOM 591 O O . PRO A 1 77 ? -9.399 -2.744 1.998 1.00 92.19 77 PRO A O 1
ATOM 594 N N . GLU A 1 78 ? -8.915 -3.667 0.019 1.00 92.31 78 GLU A N 1
ATOM 595 C CA . GLU A 1 78 ? -10.295 -3.838 -0.433 1.00 92.31 78 GLU A CA 1
ATOM 596 C C . GLU A 1 78 ? -10.878 -5.198 -0.015 1.00 92.31 78 GLU A C 1
ATOM 598 O O . GLU A 1 78 ? -12.054 -5.282 0.354 1.00 92.31 78 GLU A O 1
ATOM 603 N N . ALA A 1 79 ? -10.069 -6.261 -0.032 1.00 92.31 79 ALA A N 1
ATOM 604 C CA . ALA A 1 79 ? -10.497 -7.634 0.237 1.00 92.31 79 ALA A CA 1
ATOM 605 C C . ALA A 1 79 ? -10.932 -7.872 1.692 1.00 92.31 79 ALA A C 1
ATOM 607 O O . ALA A 1 79 ? -11.778 -8.729 1.947 1.00 92.31 79 ALA A O 1
ATOM 608 N N . VAL A 1 80 ? -10.413 -7.092 2.648 1.00 90.94 80 VAL A N 1
ATOM 609 C CA . VAL A 1 80 ? -10.793 -7.178 4.074 1.00 90.94 80 VAL A CA 1
ATOM 610 C C . VAL A 1 80 ? -12.245 -6.759 4.356 1.00 90.94 80 VAL A C 1
ATOM 612 O O . VAL A 1 80 ? -12.770 -6.960 5.455 1.00 90.94 80 VAL A O 1
ATOM 615 N N . GLY A 1 81 ? -12.939 -6.205 3.360 1.00 87.81 81 GLY A N 1
ATOM 616 C CA . GLY A 1 81 ? -14.357 -5.886 3.441 1.00 87.81 81 GLY A CA 1
ATOM 617 C C . GLY A 1 81 ? -14.657 -4.661 4.306 1.00 87.81 81 GLY A C 1
ATOM 618 O O . GLY A 1 81 ? -13.888 -3.707 4.369 1.00 87.81 81 GLY A O 1
ATOM 619 N N . LYS A 1 82 ? -15.838 -4.652 4.938 1.00 87.12 82 LYS A N 1
ATOM 620 C CA . LYS A 1 82 ? -16.399 -3.470 5.629 1.00 87.12 82 LYS A CA 1
ATOM 621 C C . LYS A 1 82 ? -16.365 -3.559 7.154 1.00 87.12 82 LYS A C 1
ATOM 623 O O . LYS A 1 82 ? -16.977 -2.735 7.827 1.00 87.12 82 LYS A O 1
ATOM 628 N N . ASN A 1 83 ? -15.728 -4.585 7.716 1.00 89.50 83 ASN A N 1
ATOM 629 C CA . ASN A 1 83 ? -15.680 -4.731 9.166 1.00 89.50 83 ASN A CA 1
ATOM 630 C C . ASN A 1 83 ? -14.768 -3.634 9.751 1.00 89.50 83 ASN A C 1
ATOM 632 O O . ASN A 1 83 ? -13.582 -3.600 9.416 1.00 89.50 83 ASN A O 1
ATOM 636 N N . PRO A 1 84 ? -15.287 -2.759 10.635 1.00 88.38 84 PRO A N 1
ATOM 637 C CA . PRO A 1 84 ? -14.540 -1.605 11.135 1.00 88.38 84 PRO A CA 1
ATOM 638 C C . PRO A 1 84 ? -13.279 -1.995 11.911 1.00 88.38 84 PRO A C 1
ATOM 640 O O . PRO A 1 84 ? -12.349 -1.206 11.992 1.00 88.38 84 PRO A O 1
ATOM 643 N N . ALA A 1 85 ? -13.187 -3.227 12.424 1.00 91.19 85 ALA A N 1
ATOM 644 C CA . ALA A 1 85 ? -11.990 -3.697 13.118 1.00 91.19 85 ALA A CA 1
ATOM 645 C C . ALA A 1 85 ? -10.744 -3.784 12.210 1.00 91.19 85 ALA A C 1
ATOM 647 O O . ALA A 1 85 ? -9.636 -3.812 12.729 1.00 91.19 85 ALA A O 1
ATOM 648 N N . HIS A 1 86 ? -10.885 -3.778 10.876 1.00 92.44 86 HIS A N 1
ATOM 649 C CA . HIS A 1 86 ? -9.730 -3.664 9.972 1.00 92.44 86 HIS A CA 1
ATOM 650 C C . HIS A 1 86 ? -9.168 -2.244 9.868 1.00 92.44 86 HIS A C 1
ATOM 652 O O . HIS A 1 86 ? -8.036 -2.107 9.415 1.00 92.44 86 HIS A O 1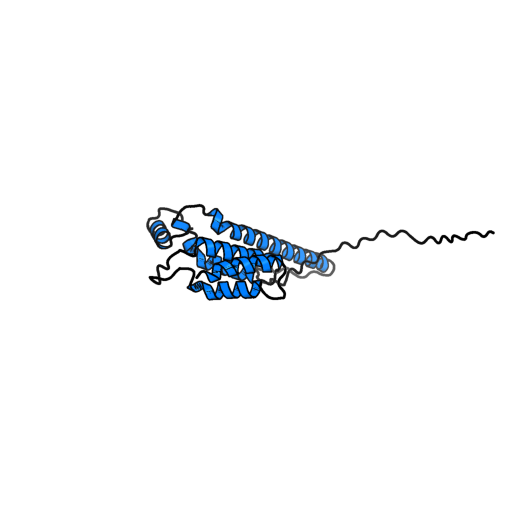
ATOM 658 N N . PHE A 1 87 ? -9.922 -1.225 10.288 1.00 91.81 87 PHE A N 1
ATOM 659 C CA . PHE A 1 87 ? -9.576 0.193 10.135 1.00 91.81 87 PHE A CA 1
ATOM 660 C C . PHE A 1 87 ? -9.581 0.955 11.470 1.00 91.81 87 PHE A C 1
ATOM 662 O O . PHE A 1 87 ? -9.281 2.137 11.504 1.00 91.81 87 PHE A O 1
ATOM 669 N N . ASP A 1 88 ? -9.895 0.297 12.587 1.00 89.62 88 ASP A N 1
ATOM 670 C CA . ASP A 1 88 ? -9.863 0.886 13.926 1.00 89.62 88 ASP A CA 1
ATOM 671 C C . ASP A 1 88 ? -8.906 0.093 14.820 1.00 89.62 88 ASP A C 1
ATOM 673 O O . ASP A 1 88 ? -9.174 -1.050 15.208 1.00 89.62 88 ASP A O 1
ATOM 677 N N . LEU A 1 89 ? -7.781 0.726 15.159 1.00 88.81 89 LEU A N 1
ATOM 678 C CA . LEU A 1 89 ? -6.715 0.127 15.955 1.00 88.81 89 LEU A CA 1
ATOM 679 C C . LEU A 1 89 ? -7.165 -0.210 17.388 1.00 88.81 89 LEU A C 1
ATOM 681 O O . LEU A 1 89 ? -6.796 -1.257 17.926 1.00 88.81 89 LEU A O 1
ATOM 685 N N . SER A 1 90 ? -8.015 0.622 17.995 1.00 87.81 90 SER A N 1
ATOM 686 C CA . SER A 1 90 ? -8.568 0.384 19.335 1.00 87.81 90 SER A CA 1
ATOM 687 C C . SER A 1 90 ? -9.542 -0.795 19.337 1.00 87.81 90 SER A C 1
ATOM 689 O O . SER A 1 90 ? -9.522 -1.633 20.247 1.00 87.81 90 SER A O 1
ATOM 691 N N . LEU A 1 91 ? -10.395 -0.883 18.313 1.00 89.12 91 LEU A N 1
ATOM 692 C CA . LEU A 1 91 ? -11.346 -1.981 18.159 1.00 89.12 91 LEU A CA 1
ATOM 693 C C . LEU A 1 91 ? -10.635 -3.307 17.860 1.00 89.12 91 LEU A C 1
ATOM 695 O O . LEU A 1 91 ? -10.984 -4.331 1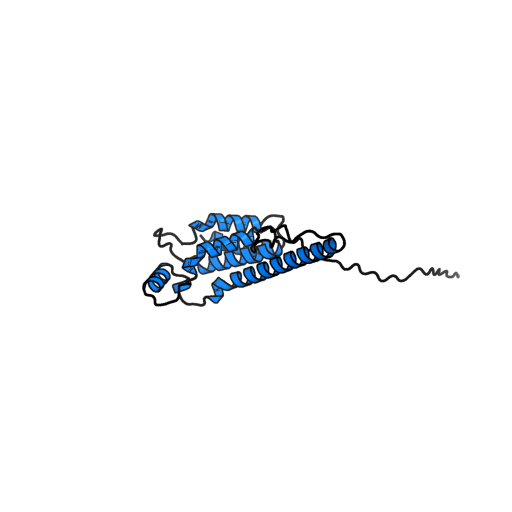8.453 1.00 89.12 91 LEU A O 1
ATOM 699 N N . ALA A 1 92 ? -9.622 -3.282 16.990 1.00 89.75 92 ALA A N 1
ATOM 700 C CA . ALA A 1 92 ? -8.790 -4.437 16.666 1.00 89.75 92 ALA A CA 1
ATOM 701 C C . ALA A 1 92 ? -8.109 -5.007 17.917 1.00 89.75 92 ALA A C 1
ATOM 703 O O . ALA A 1 92 ? -8.285 -6.185 18.233 1.00 89.75 92 ALA A O 1
ATOM 704 N N . ARG A 1 93 ? -7.408 -4.154 18.684 1.00 88.00 93 ARG A N 1
ATOM 705 C CA . ARG A 1 93 ? -6.729 -4.536 19.937 1.00 88.00 93 ARG A CA 1
ATOM 706 C C . ARG A 1 93 ? -7.705 -5.164 20.942 1.00 88.00 93 ARG A C 1
ATOM 708 O O . ARG A 1 93 ? -7.394 -6.190 21.541 1.00 88.00 93 ARG A O 1
ATOM 715 N N . ARG A 1 94 ? -8.919 -4.615 21.072 1.00 87.38 94 ARG A N 1
ATOM 716 C CA . ARG A 1 94 ? -9.964 -5.164 21.955 1.00 87.38 94 ARG A CA 1
ATOM 717 C C . ARG A 1 94 ? -10.462 -6.537 21.504 1.00 87.38 94 ARG A C 1
ATOM 719 O O . ARG A 1 94 ? -10.663 -7.414 22.337 1.00 87.38 94 ARG A O 1
ATOM 726 N N . LYS A 1 95 ? -10.671 -6.741 20.200 1.00 86.94 95 LYS A N 1
ATOM 727 C CA . LYS A 1 95 ? -11.116 -8.040 19.670 1.00 86.94 95 LYS A CA 1
ATOM 728 C C . LYS A 1 95 ? -10.060 -9.130 19.820 1.00 86.94 95 LYS A C 1
ATOM 730 O O . LYS A 1 95 ? -10.433 -10.265 20.091 1.00 86.94 95 LYS A O 1
ATOM 735 N N . VAL A 1 96 ? -8.782 -8.777 19.674 1.00 86.06 96 VAL A N 1
ATOM 736 C CA . VAL A 1 96 ? -7.661 -9.688 19.948 1.00 86.06 96 VAL A CA 1
ATOM 737 C C . VAL A 1 96 ? -7.628 -10.067 21.430 1.00 86.06 96 VAL A C 1
ATOM 739 O O . VAL A 1 96 ? -7.546 -11.247 21.748 1.00 86.06 96 VAL A O 1
ATOM 742 N N . ALA A 1 97 ? -7.770 -9.091 22.332 1.00 84.44 97 ALA A N 1
ATOM 743 C CA . ALA A 1 97 ? -7.776 -9.340 23.776 1.00 84.44 97 ALA A CA 1
ATOM 744 C C . ALA A 1 97 ? -8.958 -10.208 24.251 1.00 84.44 97 ALA A C 1
ATOM 746 O O . ALA A 1 97 ? -8.826 -10.936 25.227 1.00 84.44 97 ALA A O 1
ATOM 747 N N . ASN A 1 98 ? -10.098 -10.147 23.560 1.00 81.56 98 ASN A N 1
ATOM 748 C CA . ASN A 1 98 ? -11.303 -10.904 23.908 1.00 81.56 98 ASN A CA 1
ATOM 749 C C . ASN A 1 98 ? -11.368 -12.308 23.266 1.00 81.56 98 ASN A C 1
ATOM 751 O O . ASN A 1 98 ? -12.436 -12.912 23.281 1.00 81.56 98 ASN A O 1
ATOM 755 N N . GLU A 1 99 ? -10.287 -12.803 22.642 1.00 70.25 99 GLU A N 1
ATOM 756 C CA . GLU A 1 99 ? -10.209 -14.114 21.952 1.00 70.25 99 GLU A CA 1
ATOM 757 C C . GLU A 1 99 ? -11.306 -14.352 20.884 1.00 70.25 99 GLU A C 1
ATOM 759 O O . GLU A 1 99 ? -11.526 -15.468 20.416 1.00 70.25 99 GLU A O 1
ATOM 764 N N . GLN A 1 100 ? -12.009 -13.296 20.459 1.00 61.59 100 GLN A N 1
ATOM 765 C CA . GLN A 1 100 ? -13.244 -13.409 19.678 1.00 61.59 100 GLN A CA 1
ATOM 766 C C . GLN A 1 100 ? -13.008 -13.540 18.165 1.00 61.59 100 GLN A C 1
ATOM 768 O O . GLN A 1 100 ? -13.957 -13.734 17.405 1.00 61.59 100 GLN A O 1
ATOM 773 N N . ALA A 1 101 ? -11.769 -13.369 17.708 1.00 60.12 101 ALA A N 1
ATOM 774 C CA . ALA A 1 101 ? -11.394 -13.475 16.305 1.00 60.12 101 ALA A CA 1
ATOM 775 C C . ALA A 1 101 ? -9.921 -13.869 16.177 1.00 60.12 101 ALA A C 1
ATOM 777 O O . ALA A 1 101 ? -9.081 -13.381 16.935 1.00 60.12 101 ALA A O 1
ATOM 778 N N . SER A 1 102 ? -9.606 -14.697 15.179 1.00 60.75 102 SER A N 1
ATOM 779 C CA . SER A 1 102 ? -8.230 -14.989 14.780 1.00 60.75 102 SER A CA 1
ATOM 780 C C . SER A 1 102 ? -7.572 -13.726 14.208 1.00 60.75 102 SER A C 1
ATOM 782 O O . SER A 1 102 ? -7.680 -13.459 13.018 1.00 60.75 102 SER A O 1
ATOM 784 N N . GLY A 1 103 ? -6.985 -12.918 15.095 1.00 61.41 103 GLY A N 1
ATOM 785 C CA . GLY A 1 103 ? -5.693 -12.221 14.980 1.00 61.41 103 GLY A CA 1
ATOM 786 C C . GLY A 1 103 ? -5.421 -11.201 13.869 1.00 61.41 103 GLY A C 1
ATOM 787 O O . GLY A 1 103 ? -4.691 -10.244 14.122 1.00 61.41 103 GLY A O 1
ATOM 788 N N . ASP A 1 104 ? -5.989 -11.341 12.678 1.00 84.12 104 ASP A N 1
ATOM 789 C CA . ASP A 1 104 ? -5.416 -10.743 11.470 1.00 84.12 104 ASP A CA 1
ATOM 790 C C . ASP A 1 104 ? -6.200 -9.499 11.030 1.00 84.12 104 ASP A C 1
ATOM 792 O O . ASP A 1 104 ? -6.802 -9.429 9.956 1.00 84.12 104 ASP A O 1
ATOM 796 N N . TRP A 1 105 ? -6.221 -8.486 11.900 1.00 91.62 105 TRP A N 1
ATOM 797 C CA . TRP A 1 105 ? -6.777 -7.175 11.563 1.00 91.62 105 TRP A CA 1
ATOM 798 C C . TRP A 1 105 ? -5.773 -6.356 10.756 1.00 91.62 105 TRP A C 1
ATOM 800 O O . TRP A 1 105 ? -4.619 -6.203 11.152 1.00 91.62 105 TRP A O 1
ATOM 810 N N . LEU A 1 106 ? -6.234 -5.758 9.656 1.00 93.00 106 LEU A N 1
ATOM 811 C CA . LEU A 1 106 ? -5.364 -5.049 8.714 1.00 93.00 106 LEU A CA 1
ATOM 812 C C . LEU A 1 106 ? -4.634 -3.875 9.375 1.00 93.00 106 LEU A C 1
ATOM 814 O O . LEU A 1 106 ? -3.433 -3.714 9.186 1.00 93.00 106 LEU A O 1
ATOM 818 N N . VAL A 1 107 ? -5.339 -3.109 10.211 1.00 92.56 107 VAL A N 1
ATOM 819 C CA . VAL A 1 107 ? -4.776 -1.984 10.971 1.00 92.56 107 VAL A CA 1
ATOM 820 C C . VAL A 1 107 ? -3.594 -2.381 11.861 1.00 92.56 107 VAL A C 1
ATOM 822 O O . VAL A 1 107 ? -2.689 -1.579 12.057 1.00 92.56 107 VAL A O 1
ATOM 825 N N . LEU A 1 108 ? -3.540 -3.625 12.356 1.00 91.75 108 LEU A N 1
ATOM 826 C CA . LEU A 1 108 ? -2.406 -4.120 13.152 1.00 91.75 108 LEU A CA 1
ATOM 827 C C . LEU A 1 108 ? -1.169 -4.408 12.294 1.00 91.75 108 LEU A C 1
ATOM 829 O O . LEU A 1 108 ? -0.062 -4.493 12.816 1.00 91.75 108 LEU A O 1
ATOM 833 N N . LYS A 1 109 ? -1.359 -4.564 10.983 1.00 92.50 109 LYS A N 1
ATOM 834 C CA . LYS A 1 109 ? -0.330 -4.892 9.994 1.00 92.50 109 LYS A CA 1
ATOM 835 C C . LYS A 1 109 ? -0.005 -3.729 9.062 1.00 92.50 109 LYS A C 1
ATOM 837 O O . LYS A 1 109 ? 0.753 -3.910 8.113 1.00 92.50 109 LYS A O 1
ATOM 842 N N . VAL A 1 110 ? -0.522 -2.529 9.339 1.00 92.81 110 VAL A N 1
ATOM 843 C CA . VAL A 1 110 ? -0.354 -1.361 8.462 1.00 92.81 110 VAL A CA 1
ATOM 844 C C . VAL A 1 110 ? 1.120 -1.003 8.248 1.00 92.81 110 VAL A C 1
ATOM 846 O O . VAL A 1 110 ? 1.518 -0.724 7.123 1.00 92.81 110 VAL A O 1
ATOM 849 N N . GLN A 1 111 ? 1.959 -1.103 9.284 1.00 93.38 111 GLN A N 1
ATOM 850 C CA . GLN A 1 111 ? 3.393 -0.828 9.180 1.00 93.38 111 GLN A CA 1
ATOM 851 C C . GLN A 1 111 ? 4.095 -1.805 8.230 1.00 93.38 111 GLN A C 1
ATOM 853 O O . GLN A 1 111 ? 4.882 -1.392 7.376 1.00 93.38 111 GLN A O 1
ATOM 858 N N . GLU A 1 112 ? 3.818 -3.103 8.381 1.00 94.00 112 GLU A N 1
ATOM 859 C CA . GLU A 1 112 ? 4.371 -4.155 7.522 1.00 94.00 112 GLU A CA 1
ATOM 860 C C . GLU A 1 112 ? 3.895 -3.953 6.076 1.00 94.00 112 GLU A C 1
ATOM 862 O O . GLU A 1 112 ? 4.697 -4.004 5.144 1.00 94.00 112 GLU A O 1
ATOM 867 N N . LEU A 1 113 ? 2.612 -3.624 5.896 1.00 95.25 113 LEU A N 1
ATOM 868 C CA . LEU A 1 113 ? 2.017 -3.370 4.588 1.00 95.25 113 LEU A CA 1
ATOM 869 C C . LEU A 1 113 ? 2.642 -2.156 3.889 1.00 95.25 113 LEU A C 1
ATOM 871 O O . LEU A 1 113 ? 3.029 -2.263 2.728 1.00 95.25 113 LEU A O 1
ATOM 875 N N . ILE A 1 114 ? 2.794 -1.028 4.591 1.00 95.75 114 ILE A N 1
ATOM 876 C CA . ILE A 1 114 ? 3.446 0.180 4.062 1.00 95.75 114 ILE A CA 1
ATOM 877 C C . ILE A 1 114 ? 4.906 -0.112 3.719 1.00 95.75 114 ILE A C 1
ATOM 879 O O . ILE A 1 114 ? 5.379 0.299 2.662 1.00 95.75 114 ILE A O 1
ATOM 883 N N . SER A 1 115 ? 5.614 -0.854 4.574 1.00 96.12 115 SER A N 1
ATOM 884 C CA . SER A 1 115 ? 7.021 -1.199 4.349 1.00 96.12 115 SER A CA 1
ATOM 885 C C . SER A 1 115 ? 7.202 -2.007 3.066 1.00 96.12 115 SER A C 1
ATOM 887 O O . SER A 1 115 ? 8.038 -1.656 2.233 1.00 96.12 115 SER A O 1
ATOM 889 N N . VAL A 1 116 ? 6.387 -3.047 2.871 1.00 96.44 116 VAL A N 1
ATOM 890 C CA . VAL A 1 116 ? 6.431 -3.880 1.662 1.00 96.44 116 VAL A CA 1
ATOM 891 C C . VAL A 1 116 ? 5.984 -3.085 0.432 1.00 96.44 116 VAL A C 1
ATOM 893 O O . VAL A 1 116 ? 6.646 -3.135 -0.603 1.00 96.44 116 VAL A O 1
ATOM 896 N N . ALA A 1 117 ? 4.914 -2.295 0.534 1.00 97.25 117 ALA A N 1
ATOM 897 C CA . ALA A 1 117 ? 4.439 -1.450 -0.561 1.00 97.25 117 ALA A CA 1
ATOM 898 C C . ALA A 1 117 ? 5.497 -0.424 -1.000 1.00 97.25 117 ALA A C 1
ATOM 900 O O . ALA A 1 117 ? 5.735 -0.245 -2.196 1.00 97.25 117 ALA A O 1
ATOM 901 N N . TYR A 1 118 ? 6.194 0.188 -0.037 1.00 96.94 118 TYR A N 1
ATOM 902 C CA . TYR A 1 118 ? 7.308 1.092 -0.293 1.00 96.94 118 TYR A CA 1
ATOM 903 C C . TYR A 1 118 ? 8.462 0.379 -0.999 1.00 96.94 118 TYR A C 1
ATOM 905 O O . TYR A 1 118 ? 8.919 0.854 -2.036 1.00 96.94 118 TYR A O 1
ATOM 913 N N . GLN A 1 119 ? 8.885 -0.785 -0.499 1.00 96.06 119 GLN A N 1
ATOM 914 C CA . GLN A 1 119 ? 9.938 -1.582 -1.134 1.00 96.06 119 GLN A CA 1
ATOM 915 C C . GLN A 1 119 ? 9.593 -1.918 -2.588 1.00 96.06 119 GLN A C 1
ATOM 917 O O . GLN A 1 119 ? 10.431 -1.742 -3.468 1.00 96.06 119 GLN A O 1
ATOM 922 N N . ILE A 1 120 ? 8.351 -2.333 -2.855 1.00 95.94 120 ILE A N 1
ATOM 923 C CA . ILE A 1 120 ? 7.866 -2.602 -4.213 1.00 95.94 120 ILE A CA 1
ATOM 924 C C . ILE A 1 120 ? 7.871 -1.316 -5.056 1.00 95.94 120 ILE A C 1
ATOM 926 O O . ILE A 1 120 ? 8.252 -1.357 -6.221 1.00 95.94 120 ILE A O 1
ATOM 930 N N . SER A 1 121 ? 7.496 -0.166 -4.487 1.00 95.31 121 SER A N 1
ATOM 931 C CA . SER A 1 121 ? 7.453 1.116 -5.208 1.00 95.31 121 SER A CA 1
ATOM 932 C C . SER A 1 121 ? 8.832 1.640 -5.629 1.00 95.31 121 SER A C 1
ATOM 934 O O . SER A 1 121 ? 8.941 2.345 -6.632 1.00 95.31 121 SER A O 1
ATOM 936 N N . THR A 1 122 ? 9.892 1.270 -4.903 1.00 92.69 122 THR A N 1
ATOM 937 C CA . THR A 1 122 ? 11.266 1.740 -5.147 1.00 92.69 122 THR A CA 1
ATOM 938 C C . THR A 1 122 ? 12.198 0.653 -5.680 1.00 92.69 122 THR A C 1
ATOM 940 O O . THR A 1 122 ? 13.408 0.865 -5.749 1.00 92.69 122 THR A O 1
ATOM 943 N N . ILE A 1 123 ? 11.673 -0.524 -6.027 1.00 92.00 123 ILE A N 1
ATOM 944 C CA . ILE A 1 123 ? 12.482 -1.633 -6.538 1.00 92.00 123 ILE A CA 1
ATOM 945 C C . ILE A 1 123 ? 12.984 -1.356 -7.961 1.00 92.00 123 ILE A C 1
ATOM 947 O O . ILE A 1 123 ? 12.362 -0.630 -8.733 1.00 92.00 123 ILE A O 1
ATOM 951 N N . GLN A 1 124 ? 14.085 -2.002 -8.344 1.00 86.88 124 GLN A N 1
ATOM 952 C CA . GLN A 1 124 ? 14.654 -1.916 -9.695 1.00 86.88 124 GLN A CA 1
ATOM 953 C C . GLN A 1 124 ? 13.753 -2.504 -10.800 1.00 86.88 124 GLN A C 1
ATOM 955 O O . GLN A 1 124 ? 13.958 -2.234 -11.981 1.00 86.88 124 GLN A O 1
ATOM 960 N N . PHE A 1 125 ? 12.747 -3.309 -10.443 1.00 86.94 125 PHE A N 1
ATOM 961 C CA . PHE A 1 125 ? 11.818 -3.905 -11.403 1.00 86.94 125 PHE A CA 1
ATOM 962 C C . PHE A 1 125 ? 10.725 -2.919 -11.806 1.00 86.94 125 PHE A C 1
ATOM 964 O O . PHE A 1 125 ? 9.727 -2.748 -11.103 1.00 86.94 125 PHE A O 1
ATOM 971 N N . GLU A 1 126 ? 10.879 -2.319 -12.984 1.00 86.81 126 GLU A N 1
ATOM 972 C CA . GLU A 1 126 ? 10.020 -1.220 -13.427 1.00 86.81 126 GLU A CA 1
ATOM 973 C C . GLU A 1 126 ? 8.529 -1.558 -13.439 1.00 86.81 126 GLU A C 1
ATOM 975 O O . GLU A 1 126 ? 7.722 -0.742 -13.007 1.00 86.81 126 GLU A O 1
ATOM 980 N N . ASN A 1 127 ? 8.182 -2.777 -13.853 1.00 89.00 127 ASN A N 1
ATOM 981 C CA . ASN A 1 127 ? 6.799 -3.250 -13.936 1.00 89.00 127 ASN A CA 1
ATOM 982 C C . ASN A 1 127 ? 6.136 -3.439 -12.562 1.00 89.00 127 ASN A C 1
ATOM 984 O O . ASN A 1 127 ? 4.914 -3.470 -12.476 1.00 89.00 127 ASN A O 1
ATOM 988 N N . MET A 1 128 ? 6.920 -3.593 -11.490 1.00 94.19 128 MET A N 1
ATOM 989 C CA . MET A 1 128 ? 6.391 -3.770 -10.135 1.00 94.19 128 MET A CA 1
ATOM 990 C C . MET A 1 128 ? 6.185 -2.439 -9.413 1.00 94.19 128 MET A C 1
ATOM 992 O O . MET A 1 128 ? 5.282 -2.339 -8.584 1.00 94.19 128 MET A O 1
ATOM 996 N N . ARG A 1 129 ? 6.971 -1.405 -9.748 1.00 95.94 129 ARG A N 1
ATOM 997 C CA . ARG A 1 129 ? 6.886 -0.088 -9.095 1.00 95.94 129 ARG A CA 1
ATOM 998 C C . ARG A 1 129 ? 5.457 0.485 -9.077 1.00 95.94 129 ARG A C 1
ATOM 1000 O O . ARG A 1 129 ? 5.019 0.881 -7.996 1.00 95.94 129 ARG A O 1
ATOM 1007 N N . PRO A 1 130 ? 4.679 0.470 -10.185 1.00 96.62 130 PRO A N 1
ATOM 1008 C CA . PRO A 1 130 ? 3.302 0.966 -10.173 1.00 96.62 130 PRO A CA 1
ATOM 1009 C C . PRO A 1 130 ? 2.384 0.204 -9.214 1.00 96.62 130 PRO A C 1
ATOM 1011 O O . PRO A 1 130 ? 1.515 0.814 -8.601 1.00 96.62 130 PRO A O 1
ATOM 1014 N N . ILE A 1 131 ? 2.596 -1.106 -9.041 1.00 97.00 131 ILE A N 1
ATOM 1015 C CA . ILE A 1 131 ? 1.809 -1.942 -8.122 1.00 97.00 131 ILE A CA 1
ATOM 1016 C C . ILE A 1 131 ? 2.039 -1.481 -6.678 1.00 97.00 131 ILE A C 1
ATOM 1018 O O . ILE A 1 131 ? 1.086 -1.303 -5.924 1.00 97.00 131 ILE A O 1
ATOM 1022 N N . GLY A 1 132 ? 3.299 -1.221 -6.311 1.00 97.31 132 GLY A N 1
ATOM 1023 C CA . GLY A 1 132 ? 3.657 -0.706 -4.987 1.00 97.31 132 GLY A CA 1
ATOM 1024 C C . GLY A 1 132 ? 3.072 0.681 -4.716 1.00 97.31 132 GLY A C 1
ATOM 1025 O O . GLY A 1 132 ? 2.483 0.904 -3.662 1.00 97.31 132 GLY A O 1
ATOM 1026 N N . VAL A 1 133 ? 3.165 1.598 -5.685 1.00 97.50 133 VAL A N 1
ATOM 1027 C CA . VAL A 1 133 ? 2.574 2.947 -5.577 1.00 97.50 133 VAL A CA 1
ATOM 1028 C C . VAL A 1 133 ? 1.043 2.891 -5.492 1.00 97.50 133 VAL A C 1
ATOM 1030 O O . VAL A 1 133 ? 0.437 3.622 -4.704 1.00 97.50 133 VAL A O 1
ATOM 1033 N N . GLY A 1 134 ? 0.412 2.001 -6.261 1.00 97.00 134 GLY A N 1
ATOM 1034 C CA . GLY A 1 134 ? -1.024 1.740 -6.186 1.00 97.00 134 GLY A CA 1
ATOM 1035 C C . GLY A 1 134 ? -1.440 1.227 -4.808 1.00 97.00 134 GLY A C 1
ATOM 1036 O O . GLY A 1 134 ? -2.363 1.771 -4.209 1.00 97.00 134 GLY A O 1
ATOM 1037 N N . LEU A 1 135 ? -0.700 0.266 -4.249 1.00 97.25 135 LEU A N 1
ATOM 1038 C CA . LEU A 1 135 ? -0.944 -0.233 -2.896 1.00 97.25 135 LEU A CA 1
ATOM 1039 C C . LEU A 1 135 ? -0.778 0.867 -1.836 1.00 97.25 135 LEU A C 1
ATOM 1041 O O . LEU A 1 135 ? -1.644 1.008 -0.976 1.00 97.25 135 LEU A O 1
ATOM 1045 N N . LEU A 1 136 ? 0.273 1.693 -1.910 1.00 97.12 136 LEU A N 1
ATOM 1046 C CA . LEU A 1 136 ? 0.414 2.856 -1.021 1.00 97.12 136 LEU A CA 1
ATOM 1047 C C . LEU A 1 136 ? -0.790 3.803 -1.136 1.00 97.12 136 LEU A C 1
ATOM 1049 O O . LEU A 1 136 ? -1.258 4.312 -0.123 1.00 97.12 136 LEU A O 1
ATOM 1053 N N . SER A 1 137 ? -1.327 3.996 -2.344 1.00 95.81 137 SER A N 1
ATOM 1054 C CA . SER A 1 137 ? -2.514 4.832 -2.571 1.00 95.81 137 SER A CA 1
ATOM 1055 C C . SER A 1 137 ? -3.759 4.249 -1.904 1.00 95.81 137 SER A C 1
ATOM 1057 O O . SER A 1 137 ? -4.462 4.978 -1.206 1.00 95.81 137 SER A O 1
ATOM 1059 N N . SER A 1 138 ? -4.000 2.942 -2.053 1.00 95.06 138 SER A N 1
ATOM 1060 C CA . SER A 1 138 ? -5.099 2.251 -1.366 1.00 95.06 138 SER A CA 1
ATOM 1061 C C . SER A 1 138 ? -4.943 2.300 0.154 1.00 95.06 138 SER A C 1
ATOM 1063 O O . SER A 1 138 ? -5.925 2.490 0.866 1.00 95.06 138 SER A O 1
ATOM 1065 N N . VAL A 1 139 ? -3.720 2.168 0.679 1.00 94.88 139 VAL A N 1
ATOM 1066 C CA . VAL A 1 139 ? -3.466 2.307 2.121 1.00 94.88 139 VAL A CA 1
ATOM 1067 C C . VAL A 1 139 ? -3.793 3.719 2.597 1.00 94.88 139 VAL A C 1
ATOM 1069 O O . VAL A 1 139 ? -4.484 3.858 3.603 1.00 94.88 139 VAL A O 1
ATOM 1072 N N . VAL A 1 140 ? -3.366 4.760 1.876 1.00 94.19 140 VAL A N 1
ATOM 1073 C CA . VAL A 1 140 ? -3.715 6.141 2.237 1.00 94.19 140 VAL A CA 1
ATOM 1074 C C . VAL A 1 140 ? -5.233 6.319 2.298 1.00 94.19 140 VAL A C 1
ATOM 1076 O O . VAL A 1 140 ? -5.743 6.739 3.329 1.00 94.19 140 VAL A O 1
ATOM 1079 N N . ASP A 1 141 ? -5.964 5.872 1.276 1.00 92.75 141 ASP A N 1
ATOM 1080 C CA . ASP A 1 141 ? -7.430 5.989 1.235 1.00 92.75 141 ASP A CA 1
ATOM 1081 C C . ASP A 1 141 ? -8.148 5.260 2.375 1.00 92.75 141 ASP A C 1
ATOM 1083 O O . ASP A 1 141 ? -9.226 5.663 2.807 1.00 92.75 141 ASP A O 1
ATOM 1087 N N . LYS A 1 142 ? -7.602 4.132 2.837 1.00 92.06 142 LYS A N 1
ATOM 1088 C CA . LYS A 1 142 ? -8.225 3.344 3.907 1.00 92.06 142 LYS A CA 1
ATOM 1089 C C . LYS A 1 142 ? -7.879 3.835 5.303 1.00 92.06 142 LYS A C 1
ATOM 1091 O O . LYS A 1 142 ? -8.665 3.603 6.220 1.00 92.06 142 LYS A O 1
ATOM 1096 N N . PHE A 1 143 ? -6.715 4.454 5.471 1.00 92.31 143 PHE A N 1
ATOM 1097 C CA . PHE A 1 143 ? -6.162 4.770 6.784 1.00 92.31 143 PHE A CA 1
ATOM 1098 C C . PHE A 1 143 ? -6.025 6.276 7.064 1.00 92.31 143 PHE A C 1
ATOM 1100 O O . PHE A 1 143 ? -5.637 6.632 8.173 1.00 92.31 143 PHE A O 1
ATOM 1107 N N . GLU A 1 144 ? -6.389 7.162 6.128 1.00 89.62 144 GLU A N 1
ATOM 1108 C CA . GLU A 1 144 ? -6.268 8.624 6.292 1.00 89.62 144 GLU A CA 1
ATOM 1109 C C . GLU A 1 144 ? -7.014 9.183 7.512 1.00 89.62 144 GLU A C 1
ATOM 1111 O O . GLU A 1 144 ? -6.516 10.093 8.165 1.00 89.62 144 GLU A O 1
ATOM 1116 N N . THR A 1 145 ? -8.168 8.615 7.876 1.00 88.38 145 THR A N 1
ATOM 1117 C CA . THR A 1 145 ? -8.967 9.084 9.021 1.00 88.38 145 THR A CA 1
ATOM 1118 C C . THR A 1 145 ? -8.715 8.294 10.304 1.00 88.38 145 THR A C 1
ATOM 1120 O O . THR A 1 145 ? -9.453 8.457 11.278 1.00 88.38 145 THR A O 1
ATOM 1123 N N . VAL A 1 146 ? -7.755 7.367 10.306 1.00 89.12 146 VAL A N 1
ATOM 1124 C CA . VAL A 1 146 ? -7.544 6.459 11.437 1.00 89.12 146 VAL A CA 1
ATOM 1125 C C . VAL A 1 146 ? -6.704 7.171 12.496 1.00 89.12 146 VAL A C 1
ATOM 1127 O O . VAL A 1 146 ? -5.576 7.563 12.198 1.00 89.12 146 VAL A O 1
ATOM 1130 N N . PRO A 1 147 ? -7.221 7.359 13.724 1.00 87.06 147 PRO A N 1
ATOM 1131 C CA . PRO A 1 147 ? -6.486 8.053 14.772 1.00 87.06 147 PRO A CA 1
ATOM 1132 C C . PRO A 1 147 ? -5.325 7.199 15.284 1.00 87.06 147 PRO A C 1
ATOM 1134 O O . PRO A 1 147 ? -5.426 5.970 15.362 1.00 87.06 147 PRO A O 1
ATOM 1137 N N . ASP A 1 148 ? -4.247 7.862 15.686 1.00 85.31 148 ASP A N 1
ATOM 1138 C CA . ASP A 1 148 ? -3.122 7.231 16.360 1.00 85.31 148 ASP A CA 1
ATOM 1139 C C . ASP A 1 148 ? -3.443 7.036 17.863 1.00 85.31 148 ASP A C 1
ATOM 1141 O O . ASP A 1 148 ? -3.679 8.009 18.585 1.00 85.31 148 ASP A O 1
ATOM 1145 N N . PRO A 1 149 ? -3.497 5.791 18.377 1.00 79.06 149 PRO A N 1
ATOM 1146 C CA . PRO A 1 149 ? -3.733 5.533 19.796 1.00 79.06 149 PRO A CA 1
ATOM 1147 C C . PRO A 1 149 ? -2.510 5.811 20.676 1.00 79.06 149 PRO A C 1
ATOM 1149 O O . PRO A 1 149 ? -2.654 5.869 21.897 1.00 79.06 149 PRO A O 1
ATOM 1152 N N . GLU A 1 150 ? -1.319 5.919 20.092 1.00 81.00 150 GLU A N 1
ATOM 1153 C CA . GLU A 1 150 ? -0.071 6.217 20.796 1.00 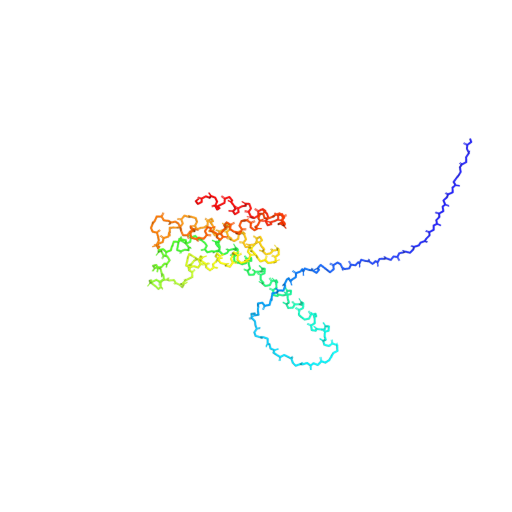81.00 150 GLU A CA 1
ATOM 1154 C C . GLU A 1 150 ? 0.149 7.730 20.899 1.00 81.00 150 GLU A C 1
ATOM 1156 O O . GLU A 1 150 ? 0.764 8.195 21.861 1.00 81.00 150 GLU A O 1
ATOM 1161 N N . LEU A 1 151 ? -0.433 8.501 19.972 1.00 80.50 151 LEU A N 1
ATOM 1162 C CA . LEU A 1 151 ? -0.314 9.954 19.913 1.00 80.50 151 LEU A CA 1
ATOM 1163 C C . LEU A 1 151 ? -1.694 10.643 19.773 1.00 80.50 151 LEU A C 1
ATOM 1165 O O . LEU A 1 151 ? -2.189 10.850 18.664 1.00 80.50 151 LEU A O 1
ATOM 1169 N N . PRO A 1 152 ? -2.342 11.037 20.891 1.00 80.31 152 PRO A N 1
ATOM 1170 C CA . PRO A 1 152 ? -3.664 11.660 20.858 1.00 80.31 152 PRO A CA 1
ATOM 1171 C C . PRO A 1 152 ? -3.699 12.933 20.004 1.00 80.31 152 PRO A C 1
ATOM 1173 O O . PRO A 1 152 ? -2.918 13.855 20.223 1.00 80.31 152 PRO A O 1
ATOM 1176 N N . GLY A 1 153 ? -4.657 13.006 19.079 1.00 81.81 153 GLY A N 1
ATOM 1177 C CA . GLY A 1 153 ? -4.841 14.159 18.189 1.00 81.81 153 GLY A CA 1
ATOM 1178 C C . GLY A 1 153 ? -4.125 14.052 16.842 1.00 81.81 153 GLY A C 1
ATOM 1179 O O . GLY A 1 153 ? -4.312 14.942 16.020 1.00 81.81 153 GLY A O 1
ATOM 1180 N N . HIS A 1 154 ? -3.377 12.973 16.608 1.00 87.06 154 HIS A N 1
ATOM 1181 C CA . HIS A 1 154 ? -2.696 12.698 15.344 1.00 87.06 154 HIS A CA 1
ATOM 1182 C C . HIS A 1 154 ? -3.332 11.522 14.599 1.00 87.06 154 HIS A C 1
ATOM 1184 O O . HIS A 1 154 ? -4.003 10.671 15.198 1.00 87.06 154 HIS A O 1
ATOM 1190 N N . PHE A 1 155 ? -3.115 11.465 13.287 1.00 90.31 155 PHE A N 1
ATOM 1191 C CA . PHE A 1 155 ? -3.508 10.332 12.453 1.00 90.31 155 PHE A CA 1
ATOM 1192 C C . PHE A 1 155 ? -2.388 9.299 12.331 1.00 90.31 155 PHE A C 1
ATOM 1194 O O . PHE A 1 155 ? -1.208 9.630 12.234 1.00 90.31 155 PHE A O 1
ATOM 1201 N N . LEU A 1 156 ? -2.775 8.028 12.233 1.00 90.38 156 LEU A N 1
ATOM 1202 C CA . LEU A 1 156 ? -1.867 6.883 12.137 1.00 90.38 156 LEU A CA 1
ATOM 1203 C C . LEU A 1 156 ? -0.891 6.981 10.954 1.00 90.38 156 LEU A C 1
ATOM 1205 O O . LEU A 1 156 ? 0.205 6.424 11.010 1.00 90.38 156 LEU A O 1
ATOM 1209 N N . LEU A 1 157 ? -1.288 7.661 9.873 1.00 92.25 157 LEU A N 1
ATOM 1210 C CA . LEU A 1 157 ? -0.460 7.819 8.678 1.00 92.25 157 LEU A CA 1
ATOM 1211 C C . LEU A 1 157 ? 0.577 8.947 8.763 1.00 92.25 157 LEU A C 1
ATOM 1213 O O . LEU A 1 157 ? 1.501 8.957 7.947 1.00 92.25 157 LEU A O 1
ATOM 1217 N N . GLU A 1 158 ? 0.493 9.849 9.747 1.00 90.56 158 GLU A N 1
ATOM 1218 C CA . GLU A 1 158 ? 1.426 10.979 9.875 1.00 90.56 158 GLU A CA 1
ATOM 1219 C C . GLU A 1 158 ? 2.881 10.510 10.015 1.00 90.56 158 GLU A C 1
ATOM 1221 O O . GLU A 1 158 ? 3.773 11.010 9.329 1.00 90.56 158 GLU A O 1
ATOM 1226 N N . GLN A 1 159 ? 3.123 9.464 10.808 1.00 89.94 159 GLN A N 1
ATOM 1227 C CA . GLN A 1 159 ? 4.462 8.889 10.987 1.00 89.94 159 GLN A CA 1
ATOM 1228 C C . GLN A 1 159 ? 5.060 8.274 9.707 1.00 89.94 159 GLN A C 1
ATOM 1230 O O . GLN A 1 159 ? 6.276 8.102 9.616 1.00 89.94 159 GLN A O 1
ATOM 1235 N N . TYR A 1 160 ? 4.238 7.966 8.697 1.00 92.94 160 TYR A N 1
ATOM 1236 C CA . TYR A 1 160 ? 4.682 7.370 7.431 1.00 92.94 160 TYR A CA 1
ATOM 1237 C C . TYR A 1 160 ? 4.797 8.390 6.288 1.00 92.94 160 TYR A C 1
ATOM 1239 O O . TYR A 1 160 ? 5.223 8.029 5.186 1.00 92.94 160 TYR A O 1
ATOM 1247 N N . GLN A 1 161 ? 4.479 9.669 6.523 1.00 92.19 161 GLN A N 1
ATOM 1248 C CA . GLN A 1 161 ? 4.505 10.713 5.491 1.00 92.19 161 GLN A CA 1
ATOM 1249 C C . GLN A 1 161 ? 5.840 10.796 4.755 1.00 92.19 161 GLN A C 1
ATOM 1251 O O . GLN A 1 161 ? 5.860 10.855 3.529 1.00 92.19 161 GLN A O 1
ATOM 1256 N N . ALA A 1 162 ? 6.966 10.764 5.472 1.00 93.44 162 ALA A N 1
ATOM 1257 C CA . ALA A 1 162 ? 8.284 10.853 4.845 1.00 93.44 162 ALA A CA 1
ATOM 1258 C C . ALA A 1 162 ? 8.518 9.718 3.829 1.00 93.44 162 ALA A C 1
ATOM 1260 O O . ALA A 1 162 ? 9.070 9.946 2.750 1.00 93.44 162 ALA A O 1
ATOM 1261 N N . GLN A 1 163 ? 8.048 8.508 4.146 1.00 94.31 163 GLN A N 1
ATOM 1262 C CA . GLN A 1 163 ? 8.147 7.341 3.273 1.00 94.31 163 GLN A CA 1
ATOM 1263 C C . GLN A 1 163 ? 7.212 7.464 2.062 1.00 94.31 163 GLN A C 1
ATOM 1265 O O . GLN A 1 163 ? 7.638 7.225 0.931 1.00 94.31 163 GLN A O 1
ATOM 1270 N N . LEU A 1 164 ? 5.973 7.919 2.277 1.00 95.06 164 LEU A N 1
ATOM 1271 C CA . LEU A 1 164 ? 5.000 8.174 1.210 1.00 95.06 164 LEU A CA 1
ATOM 1272 C C . LEU A 1 164 ? 5.488 9.260 0.240 1.00 95.06 164 LEU A C 1
ATOM 1274 O O . LEU A 1 164 ? 5.467 9.066 -0.973 1.00 95.06 164 LEU A O 1
ATOM 1278 N N . ILE A 1 165 ? 6.001 10.377 0.761 1.00 94.62 165 ILE A N 1
ATOM 1279 C CA . ILE A 1 165 ? 6.567 11.474 -0.036 1.00 94.62 165 ILE A CA 1
ATOM 1280 C C . ILE A 1 165 ? 7.795 10.996 -0.817 1.00 94.62 165 ILE A C 1
ATOM 1282 O O . ILE A 1 165 ? 7.962 11.355 -1.984 1.00 94.62 165 ILE A O 1
ATOM 1286 N N . SER A 1 166 ? 8.647 10.171 -0.201 1.00 95.50 166 SER A N 1
ATOM 1287 C CA . SER A 1 166 ? 9.793 9.572 -0.888 1.00 95.50 166 SER A CA 1
ATOM 1288 C C . SER A 1 166 ? 9.344 8.716 -2.077 1.00 95.50 166 SER A C 1
ATOM 1290 O O . SER A 1 166 ? 9.854 8.913 -3.180 1.00 95.50 166 SER A O 1
ATOM 1292 N N . ALA A 1 167 ? 8.341 7.848 -1.891 1.00 95.62 167 ALA A N 1
ATOM 1293 C CA . ALA A 1 167 ? 7.780 7.028 -2.967 1.00 95.62 167 ALA A CA 1
ATOM 1294 C C . ALA A 1 167 ? 7.173 7.878 -4.092 1.00 95.62 167 ALA A C 1
ATOM 1296 O O . ALA A 1 167 ? 7.439 7.621 -5.264 1.00 95.62 167 ALA A O 1
ATOM 1297 N N . VAL A 1 168 ? 6.418 8.928 -3.745 1.00 95.81 168 VAL A N 1
ATOM 1298 C CA . VAL A 1 168 ? 5.875 9.889 -4.719 1.00 95.81 168 VAL A CA 1
ATOM 1299 C C . VAL A 1 168 ? 6.997 10.516 -5.539 1.00 95.81 168 VAL A C 1
ATOM 1301 O O . VAL A 1 168 ? 6.935 10.517 -6.764 1.00 95.81 168 VAL A O 1
ATOM 1304 N N . ARG A 1 169 ? 8.048 11.023 -4.888 1.00 95.19 169 ARG A N 1
ATOM 1305 C CA . ARG A 1 169 ? 9.180 11.639 -5.589 1.00 95.19 169 ARG A CA 1
ATOM 1306 C C . ARG A 1 169 ? 9.850 10.654 -6.545 1.00 95.19 169 ARG A C 1
ATOM 1308 O O . ARG A 1 169 ? 10.168 11.039 -7.661 1.00 95.19 169 ARG A O 1
ATOM 1315 N N . THR A 1 170 ? 10.042 9.405 -6.123 1.00 94.19 170 THR A N 1
ATOM 1316 C CA . THR A 1 170 ? 10.617 8.358 -6.977 1.00 94.19 170 THR A CA 1
ATOM 1317 C C . THR A 1 170 ? 9.712 8.026 -8.165 1.00 94.19 170 THR A C 1
ATOM 1319 O O . THR A 1 170 ? 10.214 7.857 -9.269 1.00 94.19 170 THR A O 1
ATOM 1322 N N . ALA A 1 171 ? 8.393 7.974 -7.971 1.00 94.38 171 ALA A N 1
ATOM 1323 C CA . ALA A 1 171 ? 7.432 7.686 -9.038 1.00 94.38 171 ALA A CA 1
ATOM 1324 C C . ALA A 1 171 ? 7.250 8.843 -10.038 1.00 94.38 171 ALA A C 1
ATOM 1326 O O . ALA A 1 171 ? 6.846 8.621 -11.177 1.00 94.38 171 ALA A O 1
ATOM 1327 N N . LEU A 1 172 ? 7.535 10.076 -9.611 1.00 94.31 172 LEU A N 1
ATOM 1328 C CA . LEU A 1 172 ? 7.470 11.286 -10.435 1.00 94.31 172 LEU A CA 1
ATOM 1329 C C . LEU A 1 172 ? 8.830 11.683 -11.035 1.00 94.31 172 LEU A C 1
ATOM 1331 O O . LEU A 1 172 ? 8.958 12.773 -11.593 1.00 94.31 172 LEU A O 1
ATOM 1335 N N . ASP A 1 173 ? 9.851 10.832 -10.912 1.00 93.19 173 ASP A N 1
ATOM 1336 C CA . ASP A 1 173 ? 11.158 11.092 -11.511 1.00 93.19 173 ASP A CA 1
ATOM 1337 C C . ASP A 1 173 ? 11.073 11.123 -13.046 1.00 93.19 173 ASP A C 1
ATOM 1339 O O . ASP A 1 173 ? 10.271 10.412 -13.652 1.00 93.19 173 ASP A O 1
ATOM 1343 N N . THR A 1 174 ? 11.943 11.910 -13.685 1.00 85.06 174 THR A N 1
ATOM 1344 C CA . THR A 1 174 ? 11.997 12.070 -15.151 1.00 85.06 174 THR A CA 1
ATOM 1345 C C . THR A 1 174 ? 12.256 10.774 -15.924 1.00 85.06 174 THR A C 1
ATOM 1347 O O . THR A 1 174 ? 11.931 10.700 -17.107 1.00 85.06 174 THR A O 1
ATOM 1350 N N . SER A 1 175 ? 12.821 9.756 -15.271 1.00 86.62 175 SER A N 1
ATOM 1351 C CA . SER A 1 175 ? 13.049 8.423 -15.840 1.00 86.62 175 SER A CA 1
ATOM 1352 C C . SER A 1 175 ? 11.829 7.493 -15.761 1.00 86.62 175 SER A C 1
ATOM 1354 O O . SER A 1 175 ? 11.873 6.376 -16.275 1.00 86.62 175 SER A O 1
ATOM 1356 N N . SER A 1 176 ? 10.736 7.927 -15.130 1.00 90.44 176 SER A N 1
ATOM 1357 C CA . SER A 1 176 ? 9.560 7.088 -14.895 1.00 90.44 176 SER A CA 1
ATOM 1358 C C . SER A 1 176 ? 8.740 6.874 -16.166 1.00 90.44 176 SER A C 1
ATOM 1360 O O . SER A 1 176 ? 8.393 7.815 -16.880 1.00 90.44 176 SER A O 1
ATOM 1362 N N . GLY A 1 177 ? 8.363 5.619 -16.420 1.00 92.38 177 GLY A N 1
ATOM 1363 C CA . GLY A 1 177 ? 7.402 5.284 -17.469 1.00 92.38 177 GLY A CA 1
ATOM 1364 C C . GLY A 1 177 ? 5.996 5.843 -17.179 1.00 92.38 177 GLY A C 1
ATOM 1365 O O . GLY A 1 177 ? 5.667 6.121 -16.023 1.00 92.38 177 GLY A O 1
ATOM 1366 N N . PRO A 1 178 ? 5.125 5.954 -18.200 1.00 94.25 178 PRO A N 1
ATOM 1367 C CA . PRO A 1 178 ? 3.820 6.616 -18.084 1.00 94.25 178 PRO A CA 1
ATOM 1368 C C . PRO A 1 178 ? 2.911 6.010 -17.004 1.00 94.25 178 PRO A C 1
ATOM 1370 O O . PRO A 1 178 ? 2.252 6.748 -16.280 1.00 94.25 178 PRO A O 1
ATOM 1373 N N . VAL A 1 179 ? 2.923 4.683 -16.844 1.00 94.94 179 VAL A N 1
ATOM 1374 C CA . VAL A 1 179 ? 2.104 3.974 -15.842 1.00 94.94 179 VAL A CA 1
ATOM 1375 C C . VAL A 1 179 ? 2.549 4.302 -14.413 1.00 94.94 179 VAL A C 1
ATOM 1377 O O . VAL A 1 179 ? 1.723 4.497 -13.524 1.00 94.94 179 VAL A O 1
ATOM 1380 N N . LEU A 1 180 ? 3.863 4.381 -14.179 1.00 95.88 180 LEU A N 1
ATOM 1381 C CA . LEU A 1 180 ? 4.402 4.745 -12.869 1.00 95.88 180 LEU A CA 1
ATOM 1382 C C . LEU A 1 180 ? 4.109 6.213 -12.547 1.00 95.88 180 LEU A C 1
ATOM 1384 O O . LEU A 1 180 ? 3.737 6.523 -11.418 1.00 95.88 180 LEU A O 1
ATOM 1388 N N . LEU A 1 181 ? 4.230 7.089 -13.547 1.00 96.00 181 LEU A N 1
ATOM 1389 C CA . LEU A 1 181 ? 3.949 8.512 -13.407 1.00 96.00 181 LEU A CA 1
ATOM 1390 C C . LEU A 1 181 ? 2.479 8.767 -13.041 1.00 96.00 181 LEU A C 1
ATOM 1392 O O . LEU A 1 181 ? 2.199 9.553 -12.137 1.00 96.00 181 LEU A O 1
ATOM 1396 N N . GLU A 1 182 ? 1.545 8.081 -13.706 1.00 95.56 182 GLU A N 1
ATOM 1397 C CA . GLU A 1 182 ? 0.112 8.148 -13.399 1.00 95.56 182 GLU A CA 1
ATOM 1398 C C . GLU A 1 182 ? -0.171 7.723 -11.952 1.00 95.56 182 GLU A C 1
ATOM 1400 O O . GLU A 1 182 ? -0.781 8.478 -11.190 1.00 95.56 182 GLU A O 1
ATOM 1405 N N . ALA A 1 183 ? 0.336 6.556 -11.541 1.00 95.50 183 ALA A N 1
ATOM 1406 C CA . ALA A 1 183 ? 0.182 6.069 -10.172 1.00 95.50 183 ALA A CA 1
ATOM 1407 C C . ALA A 1 183 ? 0.807 7.034 -9.147 1.00 95.50 183 ALA A C 1
ATOM 1409 O O . ALA A 1 183 ? 0.208 7.324 -8.110 1.00 95.50 183 ALA A O 1
ATOM 1410 N N . GLY A 1 184 ? 1.993 7.573 -9.450 1.00 96.12 184 GLY A N 1
ATOM 1411 C CA . GLY A 1 184 ? 2.693 8.544 -8.610 1.00 96.12 184 GLY A CA 1
ATOM 1412 C C . GLY A 1 184 ? 1.910 9.840 -8.432 1.00 96.12 184 GLY A C 1
ATOM 1413 O O . GLY A 1 184 ? 1.843 10.372 -7.322 1.00 96.12 184 GLY A O 1
ATOM 1414 N N . LEU A 1 185 ? 1.268 10.329 -9.496 1.00 95.44 185 LEU A N 1
ATOM 1415 C CA . LEU A 1 185 ? 0.431 11.525 -9.442 1.00 95.44 185 LEU A CA 1
ATOM 1416 C C . LEU A 1 185 ? -0.812 11.293 -8.578 1.00 95.44 185 LEU A C 1
ATOM 1418 O O . LEU A 1 185 ? -1.140 12.145 -7.751 1.00 95.44 185 LEU A O 1
ATOM 1422 N N . LEU A 1 186 ? -1.465 10.135 -8.714 1.00 94.44 186 LEU A N 1
ATOM 1423 C CA . LEU A 1 186 ? -2.600 9.759 -7.867 1.00 94.44 186 LEU A CA 1
ATOM 1424 C C . LEU A 1 186 ? -2.198 9.716 -6.389 1.00 94.44 186 LEU A C 1
ATOM 1426 O O . LEU A 1 186 ? -2.852 10.361 -5.567 1.00 94.44 186 LEU A O 1
ATOM 1430 N N . LEU A 1 187 ? -1.087 9.056 -6.050 1.00 95.06 187 LEU A N 1
ATOM 1431 C CA . LEU A 1 187 ? -0.579 9.033 -4.677 1.00 95.06 187 LEU A CA 1
ATOM 1432 C C . LEU A 1 187 ? -0.270 10.450 -4.165 1.00 95.06 187 LEU A C 1
ATOM 1434 O O . LEU A 1 187 ? -0.641 10.801 -3.047 1.00 95.06 187 LEU A O 1
ATOM 1438 N N . ALA A 1 188 ? 0.344 11.299 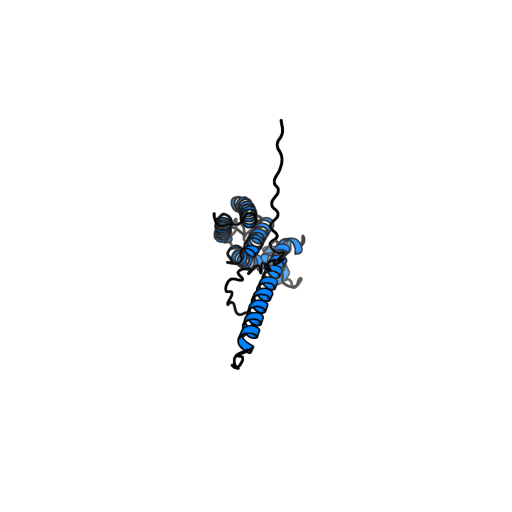-4.995 1.00 94.56 188 ALA A N 1
ATOM 1439 C CA . ALA A 1 188 ? 0.678 12.676 -4.634 1.00 94.56 188 ALA A CA 1
ATOM 1440 C C . ALA A 1 188 ? -0.551 13.523 -4.271 1.00 94.56 188 ALA A C 1
ATOM 1442 O O . ALA A 1 188 ? -0.456 14.402 -3.413 1.00 94.56 188 ALA A O 1
ATOM 1443 N N . THR A 1 189 ? -1.695 13.293 -4.925 1.00 93.06 189 THR A N 1
ATOM 1444 C CA . THR A 1 189 ? -2.939 14.008 -4.588 1.00 93.06 189 THR A CA 1
ATOM 1445 C C . THR A 1 189 ? -3.471 13.626 -3.212 1.00 93.06 189 THR A C 1
ATOM 1447 O O . THR A 1 189 ? -3.973 14.493 -2.505 1.00 93.06 189 THR A O 1
ATOM 1450 N N . LYS A 1 190 ? -3.292 12.366 -2.808 1.00 90.56 190 LYS A N 1
ATOM 1451 C CA . LYS A 1 190 ? -3.768 11.834 -1.527 1.00 90.56 190 LYS A CA 1
ATOM 1452 C C . LYS A 1 190 ? -2.853 12.238 -0.373 1.00 90.56 190 LYS A C 1
ATOM 1454 O O . LYS A 1 190 ? -3.314 12.699 0.657 1.00 90.56 190 LYS A O 1
ATOM 1459 N N . VAL A 1 191 ? -1.536 12.168 -0.575 1.00 86.50 191 VAL A N 1
ATOM 1460 C CA . VAL A 1 191 ? -0.545 12.523 0.460 1.00 86.50 191 VAL A CA 1
ATOM 1461 C C . VAL A 1 191 ? -0.554 14.019 0.795 1.00 86.50 191 VAL A C 1
ATOM 1463 O O . VAL A 1 191 ? -0.180 14.406 1.895 1.00 86.50 191 VAL A O 1
ATOM 1466 N N . ARG A 1 192 ? -1.000 14.884 -0.124 1.00 73.25 192 ARG A N 1
ATOM 1467 C CA . ARG A 1 192 ? -1.173 16.320 0.154 1.00 73.25 192 ARG A CA 1
ATOM 1468 C C . ARG A 1 192 ? -2.347 16.646 1.083 1.00 73.25 192 ARG A C 1
ATOM 1470 O O . ARG A 1 192 ? -2.472 17.806 1.457 1.00 73.25 192 ARG A O 1
ATOM 1477 N N . ALA A 1 193 ? -3.215 15.680 1.383 1.00 60.00 193 ALA A N 1
ATOM 1478 C CA . ALA A 1 193 ? -4.396 15.890 2.216 1.00 60.00 193 ALA A CA 1
ATOM 1479 C C . ALA A 1 193 ? -4.128 15.737 3.725 1.00 60.00 193 ALA A C 1
ATOM 1481 O O . ALA A 1 193 ? -5.036 15.992 4.513 1.00 60.00 193 ALA A O 1
ATOM 1482 N N . PHE A 1 194 ? -2.912 15.339 4.110 1.00 61.75 194 PHE A N 1
ATOM 1483 C CA . PHE A 1 194 ? -2.473 15.314 5.505 1.00 61.75 194 PHE A CA 1
ATOM 1484 C C . PHE A 1 194 ? -2.056 16.697 6.016 1.00 61.75 194 PHE A C 1
ATOM 1486 O O . PHE A 1 194 ? -1.467 17.471 5.224 1.00 61.75 194 PHE A O 1
#

InterPro domains:
  IPR044218 Protein SWEETIE [PTHR46975] (4-191)
  IPR046837 Laa1/Sip1/HEATR5-like, HEAT repeat region [PF20210] (105-186)

pLDDT: mean 78.23, std 20.33, range [29.11, 97.5]

Secondary structure (DSSP, 8-state):
---------------------------------SS---------TTHHHHHHHHHHHHHHHHHHHHHHHHHHHHTHHHHTTT-GGGT-HHHHHHHHHTT-S-S--GGGGHHHHHHHHHHHHTSS-TTTHHHHHHHHHHHHHHHTTPBPSSSTTSBTTGGGHHHHHHHHHHHTSTT--HHHHHHHHHHHHHHTT-

Organism: Hibiscus syriacus (NCBI:txid106335)

Foldseek 3Di:
DDDDDDDDDDDDDDDDDDPPPPVPQCLDDDPVDPDPPPDDDDDDDPVPVVVVVVVVVVSVVVVVVVLVVLLVLLCVLVVVDDDCLLAEPVSVVVCVVVVPDPDDRNVVCLVVSLVVLLCQLQDPNQVSNLSSLSSLLSSLVRQVPYCDPVDPPDGPCPVCLVSLVVSLCNLCDPPHDPSSNVSSVSSVVSSVVD

Radius of gyration: 26.6 Å; chains: 1; bounding box: 48×48×105 Å